Protein AF-A0A6C0ADD9-F1 (afdb_monomer)

Structure (mmCIF, N/CA/C/O backbone):
data_AF-A0A6C0ADD9-F1
#
_entry.id   AF-A0A6C0ADD9-F1
#
loop_
_atom_site.group_PDB
_atom_site.id
_atom_site.type_symbol
_atom_site.label_atom_id
_atom_site.label_alt_id
_atom_site.label_comp_id
_atom_site.label_asym_id
_atom_site.label_entity_id
_atom_site.label_seq_id
_atom_site.pdbx_PDB_ins_code
_atom_site.Cartn_x
_atom_site.Cartn_y
_atom_site.Cartn_z
_atom_site.occupancy
_atom_site.B_iso_or_equiv
_atom_site.auth_seq_id
_atom_site.auth_comp_id
_atom_site.auth_asym_id
_atom_site.auth_atom_id
_atom_site.pdbx_PDB_model_num
ATOM 1 N N . MET A 1 1 ? -31.785 4.288 29.335 1.00 87.38 1 MET A N 1
ATOM 2 C CA . MET A 1 1 ? -31.465 5.520 30.082 1.00 87.38 1 MET A CA 1
ATOM 3 C C . MET A 1 1 ? -32.083 6.703 29.351 1.00 87.38 1 MET A C 1
ATOM 5 O O . MET A 1 1 ? -32.106 6.675 28.127 1.00 87.38 1 MET A O 1
ATOM 9 N N . GLN A 1 2 ? -32.603 7.697 30.073 1.00 86.12 2 GLN A N 1
ATOM 10 C CA . GLN A 1 2 ? -33.059 8.959 29.478 1.00 86.12 2 GLN A CA 1
ATOM 11 C C . GLN A 1 2 ? -31.946 10.003 29.573 1.00 86.12 2 GLN A C 1
ATOM 13 O O . GLN A 1 2 ? -31.339 10.146 30.633 1.00 86.12 2 GLN A O 1
ATOM 18 N N . VAL A 1 3 ? -31.678 10.709 28.479 1.00 84.12 3 VAL A N 1
ATOM 19 C CA . VAL A 1 3 ? -30.662 11.768 28.396 1.00 84.12 3 VAL A CA 1
ATOM 20 C C . VAL A 1 3 ? -31.177 12.905 27.527 1.00 84.12 3 VAL A C 1
ATOM 22 O O . VAL A 1 3 ? -31.904 12.675 26.564 1.00 84.12 3 VAL A O 1
ATOM 25 N N . GLN A 1 4 ? -30.802 14.134 27.875 1.00 84.38 4 GLN A N 1
ATOM 26 C CA . GLN A 1 4 ? -31.046 15.292 27.015 1.00 84.38 4 GLN A CA 1
ATOM 27 C C . GLN A 1 4 ? -30.029 15.291 25.873 1.00 84.38 4 GLN A C 1
ATOM 29 O O . GLN A 1 4 ? -28.846 15.012 26.099 1.00 84.38 4 GLN A O 1
ATOM 34 N N . ILE A 1 5 ? -30.476 15.620 24.661 1.00 83.12 5 ILE A N 1
ATOM 35 C CA . ILE A 1 5 ? -29.631 15.632 23.457 1.00 83.12 5 ILE A CA 1
ATOM 36 C C . ILE A 1 5 ? -28.425 16.571 23.629 1.00 83.12 5 ILE A C 1
ATOM 38 O O . ILE A 1 5 ? -27.309 16.234 23.218 1.00 83.12 5 ILE A O 1
ATOM 42 N N . ASN A 1 6 ? -28.622 17.724 24.274 1.00 84.75 6 ASN A N 1
ATOM 43 C CA . ASN A 1 6 ? -27.571 18.706 24.551 1.00 84.75 6 ASN A CA 1
ATOM 44 C C . ASN A 1 6 ? -26.445 18.185 25.479 1.00 84.75 6 ASN A C 1
ATOM 46 O O . ASN A 1 6 ? -25.301 18.625 25.333 1.00 84.75 6 ASN A O 1
ATOM 50 N N . ASN A 1 7 ? -26.740 17.218 26.356 1.00 85.94 7 ASN A N 1
ATOM 51 C CA . ASN A 1 7 ? -25.813 16.657 27.348 1.00 85.94 7 ASN A CA 1
ATOM 52 C C . ASN A 1 7 ? -24.932 15.535 26.794 1.00 85.94 7 ASN A C 1
ATOM 54 O O . ASN A 1 7 ? -23.966 15.122 27.438 1.00 85.94 7 ASN A O 1
ATOM 58 N N . LEU A 1 8 ? -25.250 15.020 25.611 1.00 86.88 8 LEU A N 1
ATOM 59 C CA . LEU A 1 8 ? -24.433 14.007 24.967 1.00 86.88 8 LEU A CA 1
ATOM 60 C C . LEU A 1 8 ? -23.094 14.603 24.477 1.00 86.88 8 LEU A C 1
ATOM 62 O O . LEU A 1 8 ? -23.045 15.723 23.946 1.00 86.88 8 LEU A O 1
ATOM 66 N N . PRO A 1 9 ? -21.981 13.865 24.640 1.00 87.62 9 PRO A N 1
ATOM 67 C CA . PRO A 1 9 ? -20.657 14.384 24.340 1.00 87.62 9 PRO A CA 1
ATOM 68 C C . PRO A 1 9 ? -20.451 14.729 22.866 1.00 87.62 9 PRO A C 1
ATOM 70 O O . PRO A 1 9 ? -20.971 14.098 21.947 1.00 87.62 9 PRO A O 1
ATOM 73 N N . LYS A 1 10 ? -19.605 15.739 22.636 1.00 86.88 10 LYS A N 1
ATOM 74 C CA . LYS A 1 10 ? -19.391 16.349 21.313 1.00 86.88 10 LYS A CA 1
ATOM 75 C C . LYS A 1 10 ? -18.946 15.364 20.231 1.00 86.88 10 LYS A C 1
ATOM 77 O O . LYS A 1 10 ? -19.241 15.601 19.066 1.00 86.88 10 LYS A O 1
ATOM 82 N N . PHE A 1 11 ? -18.227 14.295 20.580 1.00 87.31 11 PHE A N 1
ATOM 83 C CA . PHE A 1 11 ? -17.762 13.330 19.581 1.00 87.31 11 PHE A CA 1
ATOM 84 C C . PHE A 1 11 ? -18.920 12.529 18.965 1.00 87.31 11 PHE A C 1
ATOM 86 O O . PHE A 1 11 ? -18.848 12.211 17.781 1.00 87.31 11 PHE A O 1
ATOM 93 N N . LEU A 1 12 ? -20.006 12.302 19.717 1.00 89.06 12 LEU A N 1
ATOM 94 C CA . LEU A 1 12 ? -21.214 11.629 19.230 1.00 89.06 12 LEU A CA 1
ATOM 95 C C . LEU A 1 12 ? -22.047 12.515 18.304 1.00 89.06 12 LEU A C 1
ATOM 97 O O . LEU A 1 12 ? -22.796 11.993 17.488 1.00 89.06 12 LEU A O 1
ATOM 101 N N . LYS A 1 13 ? -21.891 13.845 18.371 1.00 85.44 13 LYS A N 1
ATOM 102 C CA . LYS A 1 13 ? -22.638 14.787 17.518 1.00 85.44 13 LYS A CA 1
ATOM 103 C C . LYS A 1 13 ? -22.301 14.663 16.026 1.00 85.44 13 LYS A C 1
ATOM 105 O O . LYS A 1 13 ? -23.062 15.132 15.194 1.00 85.44 13 LYS A O 1
ATOM 110 N N . ASN A 1 14 ? -21.178 14.028 15.683 1.00 79.81 14 ASN A N 1
ATOM 111 C CA . ASN A 1 14 ? -20.792 13.729 14.300 1.00 79.81 14 ASN A CA 1
ATOM 112 C C . ASN A 1 14 ? -21.202 12.298 13.919 1.00 79.81 14 ASN A C 1
ATOM 114 O O . ASN A 1 14 ? -20.344 11.467 13.594 1.00 79.81 14 ASN A O 1
ATOM 118 N N . SER A 1 15 ? -22.491 11.995 14.020 1.00 87.50 15 SER A N 1
ATOM 119 C CA . SER A 1 15 ? -23.018 10.653 13.794 1.00 87.50 15 SER A CA 1
ATOM 120 C C . SER A 1 15 ? -24.361 10.690 13.082 1.00 87.50 15 SER A C 1
ATOM 122 O O . SER A 1 15 ? -25.080 11.692 13.148 1.00 87.50 15 SER A O 1
ATOM 124 N N . LYS A 1 16 ? -24.708 9.590 12.412 1.00 87.19 16 LYS A N 1
ATOM 125 C CA . LYS A 1 16 ? -25.966 9.487 11.668 1.00 87.19 16 LYS A CA 1
ATOM 126 C C . LYS A 1 16 ? -27.182 9.626 12.576 1.00 87.19 16 LYS A C 1
ATOM 128 O O . LYS A 1 16 ? -28.215 10.133 12.147 1.00 87.19 16 LYS A O 1
ATOM 133 N N . PHE A 1 17 ? -27.060 9.214 13.838 1.00 86.81 17 PHE A N 1
ATOM 134 C CA . PHE A 1 17 ? -28.096 9.433 14.841 1.00 86.81 17 PHE A CA 1
ATOM 135 C C . PHE A 1 17 ? -28.498 10.912 14.918 1.00 86.81 17 PHE A C 1
ATOM 137 O O . PHE A 1 17 ? -29.681 11.229 14.858 1.00 86.81 17 PHE A O 1
ATOM 144 N N . TYR A 1 18 ? -27.518 11.818 14.971 1.00 82.81 18 TYR A N 1
ATOM 145 C CA . TYR A 1 18 ? -27.779 13.254 15.069 1.00 82.81 18 TYR A CA 1
ATOM 146 C C . TYR A 1 18 ? -28.306 13.877 13.783 1.00 82.81 18 TYR A C 1
ATOM 148 O O . TYR A 1 18 ? -29.120 14.791 13.852 1.00 82.81 18 TYR A O 1
ATOM 156 N N . GLU A 1 19 ? -27.877 13.384 12.622 1.00 83.19 19 GLU A N 1
ATOM 157 C CA . GLU A 1 19 ? -28.372 13.863 11.324 1.00 83.19 19 GLU A CA 1
ATOM 158 C C . GLU A 1 19 ? -29.878 13.629 11.145 1.00 83.19 19 GLU A C 1
ATOM 160 O O . GLU A 1 19 ? -30.519 14.342 10.379 1.00 83.19 19 GLU A O 1
ATOM 165 N N . ASN A 1 20 ? -30.440 12.649 11.859 1.00 80.50 20 ASN A N 1
ATOM 166 C CA . ASN A 1 20 ? -31.851 12.277 11.780 1.00 80.50 20 ASN A CA 1
ATOM 167 C C . ASN A 1 20 ? -32.694 12.782 12.967 1.00 80.50 20 ASN A C 1
ATOM 169 O O . ASN A 1 20 ? -33.870 12.428 13.057 1.00 80.50 20 ASN A O 1
ATOM 173 N N . LEU A 1 21 ? -32.125 13.576 13.882 1.00 79.75 21 LEU A N 1
ATOM 174 C CA . LEU A 1 21 ? -32.893 14.198 14.964 1.00 79.75 21 LEU A CA 1
ATOM 175 C C . LEU A 1 21 ? -33.640 15.428 14.433 1.00 79.75 21 LEU A C 1
ATOM 177 O O . LEU A 1 21 ? -33.017 16.410 14.031 1.00 79.75 21 LEU A O 1
ATOM 181 N N . ASP A 1 22 ? -34.973 15.381 14.472 1.00 66.00 22 ASP A N 1
ATOM 182 C CA . ASP A 1 22 ? -35.828 16.547 14.230 1.00 66.00 22 ASP A CA 1
ATOM 183 C C . ASP A 1 22 ? -35.659 17.507 15.422 1.00 66.00 22 ASP A C 1
ATOM 185 O O . ASP A 1 22 ? -35.770 17.121 16.586 1.00 66.00 22 ASP A O 1
ATOM 189 N N . THR A 1 23 ? -35.212 18.728 15.156 1.00 64.12 23 THR A N 1
ATOM 190 C CA . THR A 1 23 ? -34.390 19.505 16.090 1.00 64.12 23 THR A CA 1
ATOM 191 C C . THR A 1 23 ? -35.159 20.120 17.259 1.00 64.12 23 THR A C 1
ATOM 193 O O . THR A 1 23 ? -35.740 21.200 17.155 1.00 64.12 23 THR A O 1
ATOM 196 N N . ASN A 1 24 ? -35.024 19.509 18.438 1.00 70.62 24 ASN A N 1
ATOM 197 C CA . ASN A 1 24 ? -35.135 20.211 19.713 1.00 70.62 24 ASN A CA 1
ATOM 198 C C . ASN A 1 24 ? -34.040 19.714 20.672 1.00 70.62 24 ASN A C 1
ATOM 200 O O . ASN A 1 24 ? -34.142 18.633 21.242 1.00 70.62 24 ASN A O 1
ATOM 204 N N . GLU A 1 25 ? -32.949 20.475 20.832 1.00 69.88 25 GLU A N 1
ATOM 205 C CA . GLU A 1 25 ? -31.768 20.037 21.608 1.00 69.88 25 GLU A CA 1
ATOM 206 C C . GLU A 1 25 ? -32.062 19.781 23.101 1.00 69.88 25 GLU A C 1
ATOM 208 O O . GLU A 1 25 ? -31.288 19.097 23.781 1.00 69.88 25 GLU A O 1
ATOM 213 N N . ASP A 1 26 ? -33.187 20.301 23.595 1.00 76.44 26 ASP A N 1
ATOM 214 C CA . ASP A 1 26 ? -33.675 20.119 24.963 1.00 76.44 26 ASP A CA 1
ATOM 215 C C . ASP A 1 26 ? -34.575 18.879 25.130 1.00 76.44 26 ASP A C 1
ATOM 217 O O . ASP A 1 26 ? -35.019 18.575 26.242 1.00 76.44 26 ASP A O 1
ATOM 221 N N . GLU A 1 27 ? -34.848 18.138 24.050 1.00 80.88 27 GLU A N 1
ATOM 222 C CA . GLU A 1 27 ? -35.658 16.926 24.100 1.00 80.88 27 GLU A CA 1
ATOM 223 C C . GLU A 1 27 ? -34.942 15.790 24.848 1.00 80.88 27 GLU A C 1
ATOM 225 O O . GLU A 1 27 ? -33.732 15.561 24.725 1.00 80.88 27 GLU A O 1
ATOM 230 N N . LEU A 1 28 ? -35.724 15.067 25.653 1.00 85.06 28 LEU A N 1
ATOM 231 C CA . LEU A 1 28 ? -35.290 13.859 26.341 1.00 85.06 28 LEU A CA 1
ATOM 232 C C . LEU A 1 28 ? -35.472 12.656 25.422 1.00 85.06 28 LEU A C 1
ATOM 234 O O . LEU A 1 28 ? -36.594 12.264 25.108 1.00 85.06 28 LEU A O 1
ATOM 238 N N . ILE A 1 29 ? -34.363 12.010 25.082 1.00 84.50 29 ILE A N 1
ATOM 239 C CA . ILE A 1 29 ? -34.358 10.772 24.307 1.00 84.50 29 ILE A CA 1
ATOM 240 C C . ILE A 1 29 ? -34.062 9.575 25.205 1.00 84.50 29 ILE A C 1
ATOM 242 O O . ILE A 1 29 ? -33.406 9.686 26.245 1.00 84.50 29 ILE A O 1
ATOM 246 N N . THR A 1 30 ? -34.534 8.401 24.789 1.00 86.56 30 THR A N 1
ATOM 247 C CA . THR A 1 30 ? -34.207 7.134 25.450 1.00 86.56 30 THR A CA 1
ATOM 248 C C . THR A 1 30 ? -33.162 6.390 24.630 1.00 86.56 30 THR A C 1
ATOM 250 O O . THR A 1 30 ? -33.413 6.045 23.481 1.00 86.56 30 THR A O 1
ATOM 253 N N . ILE A 1 31 ? -32.012 6.105 25.240 1.00 86.00 31 ILE A N 1
ATOM 254 C CA . ILE A 1 31 ? -30.945 5.278 24.658 1.00 86.00 31 ILE A CA 1
ATOM 255 C C . ILE A 1 31 ? -30.690 4.038 25.531 1.00 86.00 31 ILE A C 1
ATOM 257 O O . ILE A 1 31 ? -31.061 4.038 26.716 1.00 86.00 31 ILE A O 1
ATOM 261 N N . PRO A 1 32 ? -30.064 2.969 25.005 1.00 87.50 32 PRO A N 1
ATOM 262 C CA . PRO A 1 32 ? -29.595 1.853 25.823 1.00 87.50 32 PRO A CA 1
ATOM 263 C C . PRO A 1 32 ? -28.613 2.324 26.908 1.00 87.50 32 PRO A C 1
ATOM 265 O O . PRO A 1 32 ? -28.142 3.462 26.898 1.00 87.50 32 PRO A O 1
ATOM 268 N N . ASN A 1 33 ? -28.324 1.471 27.890 1.00 89.44 33 ASN A N 1
ATOM 269 C CA . ASN A 1 33 ? -27.352 1.808 28.929 1.00 89.44 33 ASN A CA 1
ATOM 270 C C . ASN A 1 33 ? -25.922 1.718 28.367 1.00 89.44 33 ASN A C 1
ATOM 272 O O . ASN A 1 33 ? -25.267 0.692 28.513 1.00 89.44 33 ASN A O 1
ATOM 276 N N . LEU A 1 34 ? -25.494 2.776 27.677 1.00 89.94 34 LEU A N 1
ATOM 277 C CA . LEU A 1 34 ? -24.228 2.867 26.949 1.00 89.94 34 LEU A CA 1
ATOM 278 C C . LEU A 1 34 ? -23.205 3.716 27.708 1.00 89.94 34 LEU A C 1
ATOM 280 O O . LEU A 1 34 ? -23.566 4.644 28.438 1.00 89.94 34 LEU A O 1
ATOM 284 N N . LYS A 1 35 ? -21.915 3.446 27.481 1.00 88.88 35 LYS A N 1
ATOM 285 C CA . LYS A 1 35 ? -20.826 4.305 27.959 1.00 88.88 35 LYS A CA 1
ATOM 286 C C . LYS A 1 35 ? -20.779 5.571 27.104 1.00 88.88 35 LYS A C 1
ATOM 288 O O . LYS A 1 35 ? -20.392 5.512 25.941 1.00 88.88 35 LYS A O 1
ATOM 293 N N . ILE A 1 36 ? -21.199 6.701 27.665 1.00 87.31 36 ILE A N 1
ATOM 294 C CA . ILE A 1 36 ? -21.288 7.965 26.919 1.00 87.31 36 ILE A CA 1
ATOM 295 C C . ILE A 1 36 ? -19.959 8.723 26.868 1.00 87.31 36 ILE A C 1
ATOM 297 O O . ILE A 1 36 ? -19.699 9.398 25.879 1.00 87.31 36 ILE A O 1
ATOM 301 N N . ASP A 1 37 ? -19.115 8.622 27.895 1.00 90.00 37 ASP A N 1
ATOM 302 C CA . ASP A 1 37 ? -17.801 9.266 27.904 1.00 90.00 37 ASP A CA 1
ATOM 303 C C . ASP A 1 37 ? -16.796 8.522 27.007 1.00 90.00 37 ASP A C 1
ATOM 305 O O . ASP A 1 37 ? -16.947 7.330 26.731 1.00 90.00 37 ASP A O 1
ATOM 309 N N . ASP A 1 38 ? -15.757 9.224 26.553 1.00 92.12 38 ASP A N 1
ATOM 310 C CA . ASP A 1 38 ? -14.706 8.649 25.716 1.00 92.12 38 ASP A CA 1
ATOM 311 C C . ASP A 1 38 ? -13.454 8.233 26.504 1.00 92.12 38 ASP A C 1
ATOM 313 O O . ASP A 1 38 ? -12.426 7.951 25.889 1.00 92.12 38 ASP A O 1
ATOM 317 N N . GLU A 1 39 ? -13.486 8.160 27.837 1.00 94.31 39 GLU A N 1
ATOM 318 C CA . GLU A 1 39 ? -12.329 7.716 28.617 1.00 94.31 39 GLU A CA 1
ATOM 319 C C . GLU A 1 39 ? -12.121 6.206 28.476 1.00 94.31 39 GLU A C 1
ATOM 321 O O . GLU A 1 39 ? -13.051 5.412 28.611 1.00 94.31 39 GLU A O 1
ATOM 326 N N . ILE A 1 40 ? -10.877 5.792 28.222 1.00 96.06 40 ILE A N 1
ATOM 327 C CA . ILE A 1 40 ? -10.512 4.380 28.068 1.00 96.06 40 ILE A CA 1
ATOM 328 C C . ILE A 1 40 ? -9.323 4.084 28.972 1.00 96.06 40 ILE A C 1
ATOM 330 O O . ILE A 1 40 ? -8.183 4.415 28.635 1.00 96.06 40 ILE A O 1
ATOM 334 N N . ASN A 1 41 ? -9.593 3.458 30.115 1.00 93.94 41 ASN A N 1
ATOM 335 C CA . ASN A 1 41 ? -8.573 3.067 31.086 1.00 93.94 41 ASN A CA 1
ATOM 336 C C . ASN A 1 41 ? -8.193 1.588 30.949 1.00 93.94 41 ASN A C 1
ATOM 338 O O . ASN A 1 41 ? -7.103 1.185 31.351 1.00 93.94 41 ASN A O 1
ATOM 342 N N . ASN A 1 42 ? -9.086 0.774 30.388 1.00 94.12 42 ASN A N 1
ATOM 343 C CA . ASN A 1 42 ? -8.905 -0.661 30.200 1.00 94.12 42 ASN A CA 1
ATOM 344 C C . ASN A 1 42 ? -9.702 -1.169 28.982 1.00 94.12 42 ASN A C 1
ATOM 346 O O . ASN A 1 42 ? -10.420 -0.420 28.318 1.00 94.12 42 ASN A O 1
ATOM 350 N N . PHE A 1 43 ? -9.594 -2.465 28.704 1.00 94.81 43 PHE A N 1
ATOM 351 C CA . PHE A 1 43 ? -10.260 -3.092 27.566 1.00 94.81 43 PHE A CA 1
ATOM 352 C C . PHE A 1 43 ? -11.793 -3.131 27.666 1.00 94.81 43 PHE A C 1
ATOM 354 O O . PHE A 1 43 ? -12.480 -3.097 26.648 1.00 94.81 43 PHE A O 1
ATOM 361 N N . ILE A 1 44 ? -12.352 -3.180 28.877 1.00 95.12 44 ILE A N 1
ATOM 362 C CA . ILE A 1 44 ? -13.808 -3.159 29.083 1.00 95.12 44 ILE A CA 1
ATOM 363 C C . ILE A 1 44 ? -14.360 -1.791 28.675 1.00 95.12 44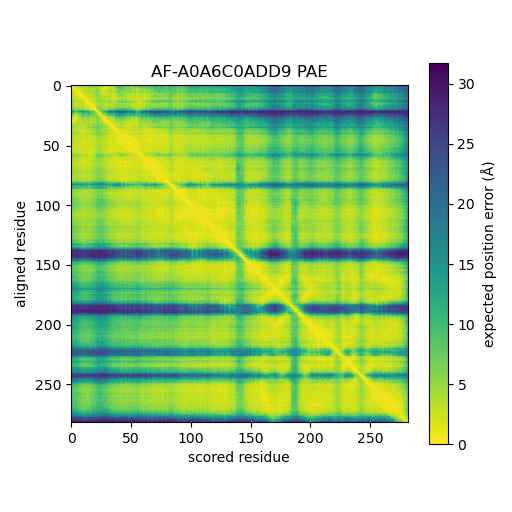 ILE A C 1
ATOM 365 O O . ILE A 1 44 ? -15.354 -1.729 27.955 1.00 95.12 44 ILE A O 1
ATOM 369 N N . ASP A 1 45 ? -13.673 -0.706 29.043 1.00 95.75 45 ASP A N 1
ATOM 370 C CA . ASP A 1 45 ? -14.031 0.644 28.595 1.00 95.75 45 ASP A CA 1
ATOM 371 C C . ASP A 1 45 ? -14.022 0.741 27.065 1.00 95.75 45 ASP A C 1
ATOM 373 O O . ASP A 1 45 ? -14.933 1.324 26.478 1.00 95.75 45 ASP A O 1
ATOM 377 N N . PHE A 1 46 ? -13.022 0.129 26.418 1.00 95.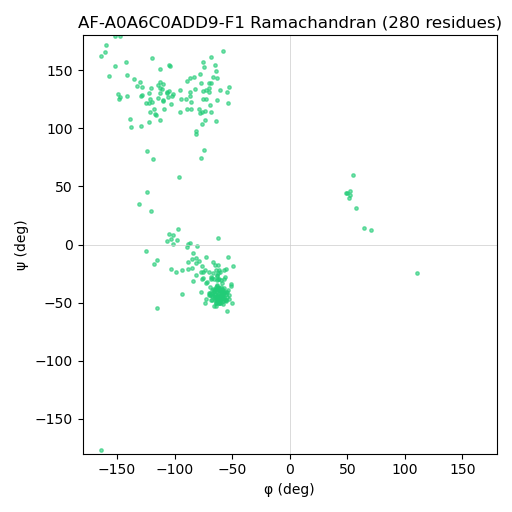06 46 PHE A N 1
ATOM 378 C CA . PHE A 1 46 ? -12.929 0.082 24.961 1.00 95.06 46 PHE A CA 1
ATOM 379 C C . PHE A 1 46 ? -14.131 -0.642 24.340 1.00 95.06 46 PHE A C 1
ATOM 381 O O . PHE A 1 46 ? -14.764 -0.089 23.444 1.00 95.06 46 PHE A O 1
ATOM 388 N N . LYS A 1 47 ? -14.480 -1.840 24.830 1.00 93.31 47 LYS A N 1
ATOM 389 C CA . LYS A 1 47 ? -15.639 -2.608 24.338 1.00 93.31 47 LYS A CA 1
ATOM 390 C C . LYS A 1 47 ? -16.938 -1.826 24.475 1.00 93.31 47 LYS A C 1
ATOM 392 O O . LYS A 1 47 ? -17.675 -1.693 23.503 1.00 93.31 47 LYS A O 1
ATOM 397 N N . ASN A 1 48 ? -17.168 -1.251 25.651 1.00 94.19 48 ASN A N 1
ATOM 398 C CA . ASN A 1 48 ? -18.362 -0.454 25.908 1.00 94.19 48 ASN A CA 1
ATOM 399 C C . ASN A 1 48 ? -18.426 0.767 24.977 1.00 94.19 48 ASN A C 1
ATOM 401 O O . ASN A 1 48 ? -19.498 1.131 24.506 1.00 94.19 48 ASN A O 1
ATOM 405 N N . LEU A 1 49 ? -17.281 1.390 24.673 1.00 94.38 49 LEU A N 1
ATOM 406 C CA . LEU A 1 49 ? -17.231 2.514 23.742 1.00 94.38 49 LEU A CA 1
ATOM 407 C C . LEU A 1 49 ? -17.452 2.088 22.280 1.00 94.38 49 LEU A C 1
ATOM 409 O O . LEU A 1 49 ? -18.043 2.859 21.528 1.00 94.38 49 LEU A O 1
ATOM 413 N N . VAL A 1 50 ? -17.033 0.882 21.869 1.00 92.06 50 VAL A N 1
ATOM 414 C CA . VAL A 1 50 ? -17.382 0.319 20.547 1.00 92.06 50 VAL A CA 1
ATOM 415 C C . VAL A 1 50 ? -18.897 0.209 20.403 1.00 92.06 50 VAL A C 1
ATOM 417 O O . VAL A 1 50 ? -19.435 0.658 19.396 1.00 92.06 50 VAL A O 1
ATOM 420 N N . GLU A 1 51 ? -19.588 -0.322 21.414 1.00 90.56 51 GLU A N 1
ATOM 421 C CA . GLU A 1 51 ? -21.054 -0.434 21.407 1.00 90.56 51 GLU A CA 1
ATOM 422 C C . GLU A 1 51 ? -21.732 0.935 21.287 1.00 90.56 51 GLU A C 1
ATOM 424 O O . GLU A 1 51 ? -22.690 1.090 20.532 1.00 90.56 51 GLU A O 1
ATOM 429 N N . THR A 1 52 ? -21.205 1.952 21.976 1.00 92.00 52 THR A N 1
ATOM 430 C CA . THR A 1 52 ? -21.688 3.330 21.842 1.00 92.00 52 THR A CA 1
ATOM 431 C C . THR A 1 52 ? -21.462 3.875 20.431 1.00 92.00 52 THR A C 1
ATOM 433 O O . THR A 1 52 ? -22.383 4.410 19.822 1.00 92.00 52 THR A O 1
ATOM 436 N N . ILE A 1 53 ? -20.245 3.752 19.896 1.00 91.06 53 ILE A N 1
ATOM 437 C CA . ILE A 1 53 ? -19.882 4.251 18.559 1.00 91.06 53 ILE A CA 1
ATOM 438 C C . ILE A 1 53 ? -20.762 3.624 17.476 1.00 91.06 53 ILE A C 1
ATOM 440 O O . ILE A 1 53 ? -21.189 4.328 16.563 1.00 91.06 53 ILE A O 1
ATOM 444 N N . ASP A 1 54 ? -21.031 2.328 17.602 1.00 88.69 54 ASP A N 1
ATOM 445 C CA . ASP A 1 54 ? -21.899 1.573 16.708 1.00 88.69 54 ASP A CA 1
ATOM 446 C C . ASP A 1 54 ? -23.364 2.012 16.815 1.00 88.69 54 ASP A C 1
ATOM 448 O O . ASP A 1 54 ? -23.982 2.321 15.801 1.00 88.69 54 ASP A O 1
ATOM 452 N N . PHE A 1 55 ? -23.903 2.134 18.034 1.00 90.06 55 PHE A N 1
ATOM 453 C CA . PHE A 1 55 ? -25.290 2.563 18.241 1.00 90.06 55 PHE A CA 1
ATOM 454 C C . PHE A 1 55 ? -25.574 3.945 17.640 1.00 90.06 55 PHE A C 1
ATOM 456 O O . PHE A 1 55 ? -26.624 4.155 17.034 1.00 90.06 55 PHE A O 1
ATOM 463 N N . PHE A 1 56 ? -24.652 4.893 17.820 1.00 89.31 56 PHE A N 1
ATOM 464 C CA . PHE A 1 56 ? -24.810 6.243 17.282 1.00 89.31 56 PHE A CA 1
ATOM 465 C C . PHE A 1 56 ? -24.477 6.332 15.782 1.00 89.31 56 PHE A C 1
ATOM 467 O O . PHE A 1 56 ? -24.856 7.317 15.150 1.00 89.31 56 PHE A O 1
ATOM 474 N N . ASP A 1 57 ? -23.821 5.319 15.203 1.00 87.94 57 ASP A N 1
ATOM 475 C CA . ASP A 1 57 ? -23.280 5.321 13.836 1.00 87.94 57 ASP A CA 1
ATOM 476 C C . ASP A 1 57 ? -22.338 6.522 13.610 1.00 87.94 57 ASP A C 1
ATOM 478 O O . ASP A 1 57 ? -22.577 7.450 12.827 1.00 87.94 57 ASP A O 1
ATOM 482 N N . CYS A 1 58 ? -21.277 6.563 14.422 1.00 87.44 58 CYS A N 1
ATOM 483 C CA . CYS A 1 58 ? -20.305 7.653 14.433 1.00 87.44 58 CYS A CA 1
ATOM 484 C C . CYS A 1 58 ? -19.347 7.599 13.235 1.00 87.44 58 CYS A C 1
ATOM 486 O O . CYS A 1 58 ? -18.563 6.661 13.062 1.00 87.44 58 CYS A O 1
ATOM 488 N N . TYR A 1 59 ? -19.273 8.698 12.481 1.00 81.44 59 TYR A N 1
ATOM 489 C CA . TYR A 1 59 ? -18.344 8.808 11.353 1.00 81.44 59 TYR A CA 1
ATOM 490 C C . TYR A 1 59 ? -16.893 9.044 11.794 1.00 81.44 59 TYR A C 1
ATOM 492 O O . TYR A 1 59 ? -15.953 8.632 11.102 1.00 81.44 59 TYR A O 1
ATOM 500 N N . LYS A 1 60 ? -16.694 9.696 12.946 1.00 86.06 60 LYS A N 1
ATOM 501 C CA . LYS A 1 60 ? -15.380 10.062 13.494 1.00 86.06 60 LYS A CA 1
ATOM 502 C C . LYS A 1 60 ? -15.179 9.462 14.881 1.00 86.06 60 LYS A C 1
ATOM 504 O O . LYS A 1 60 ? -16.013 9.638 15.762 1.00 86.06 60 LYS A O 1
ATOM 509 N N . TYR A 1 61 ? -14.037 8.809 15.082 1.00 89.62 61 TYR A N 1
ATOM 510 C CA . TYR A 1 61 ? -13.700 8.187 16.361 1.00 89.62 61 TYR A CA 1
ATOM 511 C C . TYR A 1 61 ? -13.017 9.174 17.316 1.00 89.62 61 TYR A C 1
AT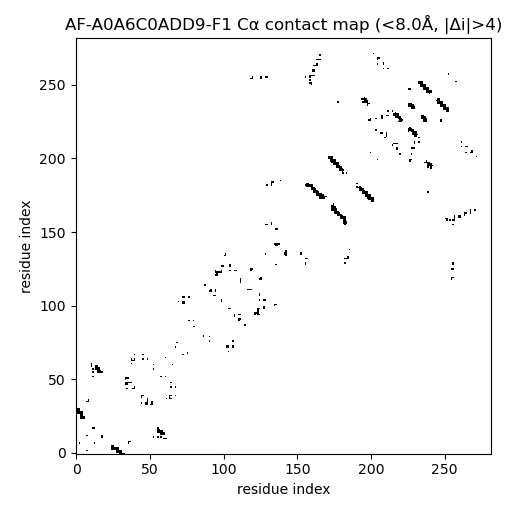OM 513 O O . TYR A 1 61 ? -12.213 10.002 16.868 1.00 89.62 61 TYR A O 1
ATOM 521 N N . PRO A 1 62 ? -13.291 9.088 18.631 1.00 91.62 62 PRO A N 1
ATOM 522 C CA . PRO A 1 62 ? -12.620 9.924 19.615 1.00 91.62 62 PRO A CA 1
ATOM 523 C C . PRO A 1 62 ? -11.121 9.600 19.688 1.00 91.62 62 PRO A C 1
ATOM 525 O O . PRO A 1 62 ? -10.661 8.499 19.368 1.00 91.62 62 PRO A O 1
ATOM 528 N N . LYS A 1 63 ? -10.319 10.584 20.112 1.00 92.44 63 LYS A N 1
ATOM 529 C CA . LYS A 1 63 ? -8.849 10.456 20.138 1.00 92.44 63 LYS A CA 1
ATOM 530 C C . LYS A 1 63 ? -8.381 9.350 21.083 1.00 92.44 63 LYS A C 1
ATOM 532 O O . LYS A 1 63 ? -7.388 8.688 20.787 1.00 92.44 63 LYS A O 1
ATOM 537 N N . SER A 1 64 ? -9.076 9.161 22.200 1.00 93.81 64 SER A N 1
ATOM 538 C CA . SER A 1 64 ? -8.836 8.089 23.170 1.00 93.81 64 SER A CA 1
ATOM 539 C C . SER A 1 64 ? -8.980 6.705 22.539 1.00 93.81 64 SER A C 1
ATOM 541 O O . SER A 1 64 ? -8.095 5.873 22.712 1.00 93.81 64 SER A O 1
ATOM 543 N N . PHE A 1 65 ? -10.019 6.493 21.728 1.00 93.88 65 PHE A N 1
ATOM 544 C CA . PHE A 1 65 ? -10.269 5.251 20.996 1.00 93.88 65 PHE A CA 1
ATOM 545 C C . PHE A 1 65 ? -9.142 4.923 20.022 1.00 93.88 65 PHE A C 1
ATOM 547 O O . PHE A 1 65 ? -8.549 3.846 20.079 1.00 93.88 65 PHE A O 1
ATOM 554 N N . VAL A 1 66 ? -8.763 5.898 19.189 1.00 92.62 66 VAL A N 1
ATOM 555 C CA . VAL A 1 66 ? -7.635 5.744 18.257 1.00 92.62 66 VAL A CA 1
ATOM 556 C C . VAL A 1 66 ? -6.325 5.497 19.013 1.00 92.62 66 VAL A C 1
ATOM 558 O O . VAL A 1 66 ? -5.501 4.690 18.584 1.00 92.62 66 VAL A O 1
ATOM 561 N N . LYS A 1 67 ? -6.112 6.176 20.146 1.00 94.62 67 LYS A N 1
ATOM 562 C CA . LYS A 1 67 ? -4.929 5.987 20.995 1.00 94.62 67 LYS A CA 1
ATOM 563 C C . LYS A 1 67 ? -4.892 4.586 21.608 1.00 94.62 67 LYS A C 1
ATOM 565 O O . LYS A 1 67 ? -3.826 3.975 21.605 1.00 94.62 67 LYS A O 1
ATOM 570 N N . TYR A 1 68 ? -6.022 4.077 22.096 1.00 95.44 68 TYR A N 1
ATOM 571 C CA . TYR A 1 68 ? -6.109 2.730 22.653 1.00 95.44 68 TYR A CA 1
ATOM 572 C C . TYR A 1 68 ? -5.798 1.679 21.589 1.00 95.44 68 TYR A C 1
ATOM 574 O O . TYR A 1 68 ? -4.932 0.841 21.822 1.00 95.44 68 TYR A O 1
ATOM 582 N N . TYR A 1 69 ? -6.404 1.779 20.397 1.00 94.19 69 TYR A N 1
ATOM 583 C CA . TYR A 1 69 ? -6.078 0.892 19.276 1.00 94.19 69 TYR A CA 1
ATOM 584 C C . TYR A 1 69 ? -4.582 0.913 18.950 1.00 94.19 69 TYR A C 1
ATOM 586 O O . TYR A 1 69 ? -3.956 -0.137 18.863 1.00 94.19 69 TYR A O 1
ATOM 594 N N . LYS A 1 70 ? -3.966 2.097 18.842 1.00 90.94 70 LYS A N 1
ATOM 595 C CA . LYS A 1 70 ? -2.522 2.191 18.574 1.00 90.94 70 LYS A CA 1
ATOM 596 C C . LYS A 1 70 ? -1.694 1.455 19.633 1.00 90.94 70 LYS A C 1
ATOM 598 O O . LYS A 1 70 ? -0.702 0.819 19.299 1.00 90.94 70 LYS A O 1
ATOM 603 N N . ASN A 1 71 ? -2.089 1.492 20.897 1.00 92.62 71 ASN A N 1
ATOM 604 C CA . ASN A 1 71 ? -1.329 0.818 21.948 1.00 92.62 71 ASN A CA 1
ATOM 605 C C . ASN A 1 71 ? -1.629 -0.689 22.045 1.00 92.62 71 ASN A C 1
ATOM 607 O O . ASN A 1 71 ? -0.756 -1.440 22.465 1.00 92.62 71 ASN A O 1
ATOM 611 N N . ASN A 1 72 ? -2.819 -1.128 21.623 1.00 94.75 72 ASN A N 1
ATOM 612 C CA . ASN A 1 72 ? -3.343 -2.482 21.845 1.00 94.75 72 ASN A CA 1
ATOM 613 C C . ASN A 1 72 ? -3.893 -3.125 20.555 1.00 94.75 72 ASN A C 1
ATOM 615 O O . ASN A 1 72 ? -4.889 -3.842 20.590 1.00 94.75 72 ASN A O 1
ATOM 619 N N . SER A 1 73 ? -3.272 -2.840 19.403 1.00 93.62 73 SER A N 1
ATOM 620 C CA . SER A 1 73 ? -3.818 -3.178 18.072 1.00 93.62 73 SER A CA 1
ATOM 621 C C . SER A 1 73 ? -4.203 -4.649 17.894 1.00 93.62 73 SER A C 1
ATOM 623 O O . SER A 1 73 ? -5.258 -4.922 17.329 1.00 93.62 73 SER A O 1
ATOM 625 N N . GLU A 1 74 ? -3.405 -5.576 18.432 1.00 92.88 74 GLU A N 1
ATOM 626 C CA . GLU A 1 74 ? -3.680 -7.016 18.369 1.00 92.88 74 GLU A CA 1
ATOM 627 C C . GLU A 1 74 ? -4.942 -7.388 19.162 1.00 92.88 74 GLU A C 1
ATOM 629 O O . GLU A 1 74 ? -5.868 -7.967 18.606 1.00 92.88 74 GLU A O 1
ATOM 634 N N . GLU A 1 75 ? -5.030 -6.986 20.438 1.00 94.56 75 GLU A N 1
ATOM 635 C CA . GLU A 1 75 ? -6.196 -7.257 21.297 1.00 94.56 75 GLU A CA 1
ATOM 636 C C . GLU A 1 75 ? -7.488 -6.697 20.679 1.00 94.56 75 GLU A C 1
ATOM 638 O O . GLU A 1 75 ? -8.536 -7.346 20.684 1.00 94.56 75 GLU A O 1
ATOM 643 N N . VAL A 1 76 ? -7.404 -5.493 20.108 1.00 93.62 76 VAL A N 1
ATOM 644 C CA . VAL A 1 76 ? -8.537 -4.849 19.441 1.00 93.62 76 VAL A CA 1
ATOM 645 C C . VAL A 1 76 ? -8.938 -5.596 18.169 1.00 93.62 76 VAL A C 1
ATOM 647 O O . VAL A 1 76 ? -10.131 -5.812 17.952 1.00 93.62 76 VAL A O 1
ATOM 650 N N . PHE A 1 77 ? -7.979 -6.007 17.339 1.00 94.56 77 PHE A N 1
ATOM 651 C CA . PHE A 1 77 ? -8.261 -6.791 16.138 1.00 94.56 77 PHE A CA 1
ATOM 652 C C . PHE A 1 77 ? -8.929 -8.125 16.485 1.00 94.56 77 PHE A C 1
ATOM 654 O O . PHE A 1 77 ? -9.979 -8.441 15.928 1.00 94.56 77 PHE A O 1
ATOM 661 N N . GLU A 1 78 ? -8.381 -8.860 17.452 1.00 93.25 78 GLU A N 1
ATOM 662 C CA . GLU A 1 78 ? -8.915 -10.148 17.906 1.00 93.25 78 GLU A CA 1
ATOM 663 C C . GLU A 1 78 ? -10.354 -10.045 18.424 1.00 93.25 78 GLU A C 1
ATOM 665 O O . GLU A 1 78 ? -11.158 -10.959 18.236 1.00 93.25 78 GLU A O 1
ATOM 670 N N . PHE A 1 79 ? -10.710 -8.916 19.038 1.00 92.75 79 PHE A N 1
ATOM 671 C CA . PHE A 1 79 ? -12.081 -8.641 19.453 1.00 92.75 79 PHE A CA 1
ATOM 672 C C . PHE A 1 79 ? -13.005 -8.317 18.280 1.00 92.75 79 PHE A C 1
ATOM 674 O O . PHE A 1 79 ? -14.078 -8.911 18.165 1.00 92.75 79 PHE A O 1
ATOM 681 N N . LEU A 1 80 ? -12.596 -7.395 17.409 1.00 92.06 80 LEU A N 1
ATOM 682 C CA . LEU A 1 80 ? -13.454 -6.878 16.343 1.00 92.06 80 LEU A CA 1
ATOM 683 C C . LEU A 1 80 ? -13.632 -7.866 15.183 1.00 92.06 80 LEU A C 1
ATOM 685 O O . LEU A 1 80 ? -14.683 -7.855 14.544 1.00 92.06 80 LEU A O 1
ATOM 689 N N . LYS A 1 81 ? -12.646 -8.735 14.917 1.00 89.62 81 LYS A N 1
ATOM 690 C CA . LYS A 1 81 ? -12.661 -9.658 13.768 1.00 89.62 81 LYS A CA 1
ATOM 691 C C . LYS A 1 81 ? -13.791 -10.691 13.807 1.00 89.62 81 LYS A C 1
ATOM 693 O O . LYS A 1 81 ? -14.130 -11.243 12.768 1.00 89.62 81 LYS A O 1
ATOM 698 N N . ASN A 1 82 ? -14.352 -10.978 14.985 1.00 85.50 82 ASN A N 1
ATOM 699 C CA . ASN A 1 82 ? -15.363 -12.029 15.147 1.00 85.50 82 ASN A CA 1
ATOM 700 C C . ASN A 1 82 ? -16.743 -11.620 14.613 1.00 85.50 82 ASN A C 1
ATOM 702 O O . ASN A 1 82 ? -17.537 -12.487 14.262 1.00 85.50 82 ASN A O 1
ATOM 706 N N . ASP A 1 83 ? -17.017 -10.317 14.528 1.00 80.44 83 ASP A N 1
ATOM 707 C CA . ASP A 1 83 ? -18.245 -9.771 13.946 1.00 80.44 83 ASP A CA 1
ATOM 708 C C . ASP A 1 83 ? -17.876 -8.895 12.745 1.00 80.44 83 ASP A C 1
ATOM 710 O O . ASP A 1 83 ? -17.834 -7.662 12.810 1.00 80.44 83 ASP A O 1
ATOM 714 N N . THR A 1 84 ? -17.497 -9.577 11.661 1.00 66.62 84 THR A N 1
ATOM 715 C CA . THR A 1 84 ? -16.945 -8.967 10.445 1.00 66.62 84 THR A CA 1
ATOM 716 C C . THR A 1 84 ? -17.892 -7.939 9.848 1.00 66.62 84 THR A C 1
ATOM 718 O O . THR A 1 84 ? -17.461 -6.828 9.576 1.00 66.62 84 THR A O 1
ATOM 721 N N . PHE A 1 85 ? -19.182 -8.248 9.709 1.00 69.88 85 PHE A N 1
ATOM 722 C CA . PHE A 1 85 ? -20.147 -7.329 9.093 1.00 69.88 85 PHE A CA 1
ATOM 723 C C . PHE A 1 85 ? -20.325 -6.033 9.879 1.00 69.88 85 PHE A C 1
ATOM 725 O O . PHE A 1 85 ? -20.449 -4.961 9.290 1.00 69.88 85 PHE A O 1
ATOM 732 N N . LYS A 1 86 ? -20.326 -6.124 11.208 1.00 79.38 86 LYS A N 1
ATOM 733 C CA . LYS A 1 86 ? -20.537 -4.969 12.072 1.00 79.38 86 LYS A CA 1
ATOM 734 C C . LYS A 1 86 ? -19.293 -4.086 12.168 1.00 79.38 86 LYS A C 1
ATOM 736 O O . LYS A 1 86 ? -19.376 -2.862 12.115 1.00 79.38 86 LYS A O 1
ATOM 741 N N . ASN A 1 87 ? -18.121 -4.708 12.272 1.00 84.81 87 ASN A N 1
ATOM 742 C CA . ASN A 1 87 ? -16.878 -4.002 12.582 1.00 84.81 87 ASN A CA 1
ATOM 743 C C . ASN A 1 87 ? -15.984 -3.736 11.365 1.00 84.81 87 ASN A C 1
ATOM 745 O O . ASN A 1 87 ? -14.922 -3.127 11.515 1.00 84.81 87 ASN A O 1
ATOM 749 N N . GLU A 1 88 ? -16.398 -4.148 10.164 1.00 89.69 88 GLU A N 1
ATOM 750 C CA . GLU A 1 88 ? -15.657 -3.949 8.916 1.00 89.69 88 GLU A CA 1
ATOM 751 C C . GLU A 1 88 ? -15.224 -2.493 8.728 1.00 89.69 88 GLU A C 1
ATOM 753 O O . GLU A 1 88 ? -14.048 -2.220 8.499 1.00 89.69 88 GLU A O 1
ATOM 758 N N . ILE A 1 89 ? -16.148 -1.540 8.881 1.00 89.00 89 ILE A N 1
ATOM 759 C CA . ILE A 1 89 ? -15.867 -0.111 8.676 1.00 89.00 89 ILE A CA 1
ATOM 760 C C . ILE A 1 89 ? -14.809 0.393 9.667 1.00 89.00 89 ILE A C 1
ATOM 762 O O . ILE A 1 89 ? -13.929 1.179 9.303 1.00 89.00 89 ILE A O 1
ATOM 766 N N . ILE A 1 90 ? -14.876 -0.052 10.925 1.00 90.69 90 ILE A N 1
ATOM 767 C CA . ILE A 1 90 ? -13.905 0.308 11.965 1.00 90.69 90 ILE A CA 1
ATOM 768 C C . ILE A 1 90 ? -12.526 -0.235 11.596 1.00 90.69 90 ILE A C 1
ATOM 770 O O . ILE A 1 90 ? -11.559 0.528 11.564 1.00 90.69 90 ILE A O 1
ATOM 774 N N . LEU A 1 91 ? -12.449 -1.521 11.256 1.00 92.94 91 LEU A N 1
ATOM 775 C CA . LEU A 1 91 ? -11.198 -2.185 10.908 1.00 92.94 91 LEU A CA 1
ATOM 776 C C . LEU A 1 91 ? -10.574 -1.589 9.639 1.00 92.94 91 LEU A C 1
ATOM 778 O O . LEU A 1 91 ? -9.399 -1.234 9.656 1.00 92.94 91 LEU A O 1
ATOM 782 N N . LYS A 1 92 ? -11.355 -1.348 8.579 1.00 92.94 92 LYS A N 1
ATOM 783 C CA . LYS A 1 92 ? -10.874 -0.685 7.352 1.00 92.94 92 LYS A CA 1
ATOM 784 C C . LYS A 1 92 ? -10.309 0.710 7.621 1.00 92.94 92 LYS A C 1
ATOM 786 O O . LYS A 1 92 ? -9.297 1.091 7.040 1.00 92.94 92 LYS A O 1
ATOM 791 N N . LYS A 1 93 ? -10.918 1.482 8.531 1.00 91.31 93 LYS A N 1
ATOM 792 C CA . LYS A 1 93 ? -10.375 2.791 8.936 1.00 91.31 93 LYS A CA 1
ATOM 793 C C . LYS A 1 93 ? -9.043 2.669 9.676 1.00 91.31 93 LYS A C 1
ATOM 795 O O . LYS A 1 93 ? -8.230 3.587 9.584 1.00 91.31 93 LYS A O 1
ATOM 800 N N . PHE A 1 94 ? -8.799 1.572 10.391 1.00 93.56 94 PHE A N 1
ATOM 801 C CA . PHE A 1 94 ? -7.529 1.365 11.083 1.00 93.56 94 PHE A CA 1
ATOM 802 C C . PHE A 1 94 ? -6.344 1.159 10.140 1.00 93.56 94 PHE A C 1
ATOM 804 O O . PHE A 1 94 ? -5.246 1.581 10.498 1.00 93.56 94 PHE A O 1
ATOM 811 N N . CYS A 1 95 ? -6.559 0.630 8.933 1.00 95.06 95 CYS A N 1
ATOM 812 C CA . CYS A 1 95 ? -5.509 0.515 7.914 1.00 95.06 95 CYS A CA 1
ATOM 813 C C . CYS A 1 95 ? -4.926 1.877 7.488 1.00 95.06 95 CYS A C 1
ATOM 815 O O . CYS A 1 95 ? -3.779 1.952 7.067 1.00 95.06 95 CYS A O 1
ATOM 817 N N . ASN A 1 96 ? -5.683 2.968 7.654 1.00 93.56 96 ASN A N 1
ATOM 818 C CA . ASN A 1 96 ? -5.239 4.331 7.336 1.00 93.56 96 ASN A CA 1
ATOM 819 C C . ASN A 1 96 ? -4.490 5.023 8.485 1.00 93.5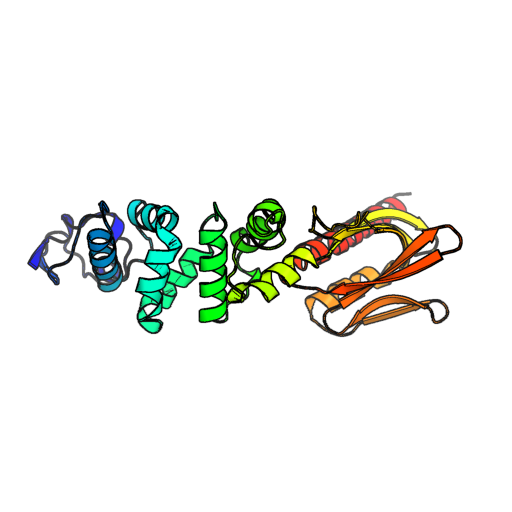6 96 ASN A C 1
ATOM 821 O O . ASN A 1 96 ? -4.136 6.200 8.385 1.00 93.56 96 ASN A O 1
ATOM 825 N N . LEU A 1 97 ? -4.290 4.348 9.619 1.00 93.50 97 LEU A N 1
ATOM 826 C CA . LEU A 1 97 ? -3.580 4.931 10.749 1.00 93.50 97 LEU A CA 1
ATOM 827 C C . LEU A 1 97 ? -2.067 4.788 10.577 1.00 93.50 97 LEU A C 1
ATOM 829 O O . LEU A 1 97 ? -1.572 3.761 10.135 1.00 93.50 97 LEU A O 1
ATOM 833 N N . ILE A 1 98 ? -1.334 5.807 11.034 1.00 94.12 98 ILE A N 1
ATOM 834 C CA . ILE A 1 98 ? 0.132 5.761 11.131 1.00 94.12 98 ILE A CA 1
ATOM 835 C C . ILE A 1 98 ? 0.560 4.529 11.934 1.00 94.12 98 ILE A C 1
ATOM 837 O O . ILE A 1 98 ? 0.201 4.413 13.116 1.00 94.12 98 ILE A O 1
ATOM 841 N N . ILE A 1 99 ? 1.369 3.687 11.293 1.00 95.06 99 ILE A N 1
ATOM 842 C CA . ILE A 1 99 ? 1.981 2.485 11.853 1.00 95.06 99 ILE A CA 1
ATOM 843 C C . ILE A 1 99 ? 3.288 2.877 12.545 1.00 95.06 99 ILE A C 1
ATOM 845 O O . ILE A 1 99 ? 4.126 3.579 11.988 1.00 95.06 99 ILE A O 1
ATOM 849 N N . LYS A 1 100 ? 3.440 2.461 13.800 1.00 91.75 100 LYS A N 1
ATOM 850 C CA . LYS A 1 100 ? 4.558 2.827 14.682 1.00 91.75 100 LYS A CA 1
ATOM 851 C C . LYS A 1 100 ? 5.441 1.649 15.077 1.00 91.75 100 LYS A C 1
ATOM 853 O O . LYS A 1 100 ? 6.466 1.872 15.707 1.00 91.75 100 LYS A O 1
ATOM 858 N N . ASN A 1 101 ? 4.987 0.422 14.843 1.00 91.00 101 ASN A N 1
ATOM 859 C CA . ASN A 1 101 ? 5.696 -0.800 15.208 1.00 91.00 101 ASN A CA 1
ATOM 860 C C . ASN A 1 101 ? 5.175 -1.992 14.394 1.00 91.00 101 ASN A C 1
ATOM 862 O O . ASN A 1 101 ? 4.078 -1.941 13.829 1.00 91.00 101 ASN A O 1
ATOM 866 N N . TYR A 1 102 ? 5.936 -3.087 14.413 1.00 90.12 102 TYR A N 1
ATOM 867 C CA . TYR A 1 102 ? 5.656 -4.269 13.605 1.00 90.12 102 TYR A CA 1
ATOM 868 C C . TYR A 1 102 ? 4.318 -4.931 13.966 1.00 90.12 102 TYR A C 1
ATOM 870 O O . TYR A 1 102 ? 3.646 -5.470 13.094 1.00 90.12 102 TYR A O 1
ATOM 878 N N . LYS A 1 103 ? 3.864 -4.850 15.226 1.00 90.69 103 LYS A N 1
ATOM 879 C CA . LYS A 1 103 ? 2.570 -5.430 15.631 1.00 90.69 103 LYS A CA 1
ATOM 880 C C . LYS A 1 103 ? 1.417 -4.757 14.893 1.00 90.69 103 LYS A C 1
ATOM 882 O O . LYS A 1 103 ? 0.565 -5.429 14.326 1.00 90.69 103 LYS A O 1
ATOM 887 N N . GLN A 1 104 ? 1.432 -3.426 14.835 1.00 94.12 104 GLN A N 1
ATOM 888 C CA . GLN A 1 104 ? 0.440 -2.664 14.073 1.00 94.12 104 GLN A CA 1
ATOM 889 C C . GLN A 1 104 ? 0.518 -2.964 12.571 1.00 94.12 104 GLN A C 1
ATOM 891 O O . GLN A 1 104 ? -0.517 -2.996 11.905 1.00 94.12 104 GLN A O 1
ATOM 896 N N . PHE A 1 105 ? 1.722 -3.202 12.042 1.00 95.00 105 PHE A N 1
ATOM 897 C CA . PHE A 1 105 ? 1.921 -3.605 10.652 1.00 95.00 105 PHE A CA 1
ATOM 898 C C . PHE A 1 105 ? 1.237 -4.939 10.340 1.00 95.00 105 PHE A C 1
ATOM 900 O O . PHE A 1 105 ? 0.431 -5.008 9.412 1.00 95.00 105 PHE A O 1
ATOM 907 N N . PHE A 1 106 ? 1.472 -5.972 11.153 1.00 93.44 106 PHE A N 1
ATOM 908 C CA . PHE A 1 106 ? 0.841 -7.276 10.946 1.00 93.44 106 PHE A CA 1
ATOM 909 C C . PHE A 1 106 ? -0.668 -7.240 11.166 1.00 93.44 106 PHE A C 1
ATOM 911 O O . PHE A 1 106 ? -1.399 -7.822 10.372 1.00 93.44 106 PHE A O 1
ATOM 918 N N . VAL A 1 107 ? -1.166 -6.493 12.155 1.00 95.00 107 VAL A N 1
ATOM 919 C CA . VAL A 1 107 ? -2.614 -6.270 12.305 1.00 95.00 107 VAL A CA 1
ATOM 920 C C . VAL A 1 107 ? -3.201 -5.614 11.055 1.00 95.00 107 VAL A C 1
ATOM 922 O O . VAL A 1 107 ? -4.243 -6.041 10.563 1.00 95.00 107 VAL A O 1
ATOM 925 N N . THR A 1 108 ? -2.523 -4.612 10.494 1.00 96.62 108 THR A N 1
ATOM 926 C CA . THR A 1 108 ? -2.968 -3.949 9.260 1.00 96.62 108 THR A CA 1
ATOM 927 C C . THR A 1 108 ? -3.007 -4.931 8.089 1.00 96.62 108 THR A C 1
ATOM 929 O O . THR A 1 108 ? -4.013 -4.995 7.384 1.00 96.62 108 THR A O 1
ATOM 932 N N . TYR A 1 109 ? -1.974 -5.763 7.937 1.00 95.56 109 TYR A N 1
ATOM 933 C CA . TYR A 1 109 ? -1.938 -6.843 6.949 1.00 95.56 109 TYR A CA 1
ATOM 934 C C . TYR A 1 109 ? -3.083 -7.852 7.133 1.00 95.56 109 TYR A C 1
ATOM 936 O O . TYR A 1 109 ? -3.759 -8.202 6.163 1.00 95.56 109 TYR A O 1
ATOM 944 N N . LYS A 1 110 ? -3.368 -8.272 8.375 1.00 95.06 110 LYS A N 1
ATOM 945 C CA . LYS A 1 110 ? -4.507 -9.149 8.689 1.00 95.06 110 LYS A CA 1
ATOM 946 C C . LYS A 1 110 ? -5.825 -8.533 8.236 1.00 95.06 110 LYS A C 1
ATOM 948 O O . LYS A 1 110 ? -6.633 -9.227 7.629 1.00 95.06 110 LYS A O 1
ATOM 953 N N . ILE A 1 111 ? -6.046 -7.244 8.502 1.00 95.56 111 ILE A N 1
ATOM 954 C CA . ILE A 1 111 ? -7.272 -6.543 8.097 1.00 95.56 111 ILE A CA 1
ATOM 955 C C . ILE A 1 111 ? -7.384 -6.472 6.568 1.00 95.56 111 ILE A C 1
ATOM 957 O O . ILE A 1 111 ? -8.448 -6.778 6.026 1.00 95.56 111 ILE A O 1
ATOM 961 N N . ILE A 1 112 ? -6.297 -6.113 5.875 1.00 95.81 112 ILE A N 1
ATOM 962 C CA . ILE A 1 112 ? -6.241 -6.064 4.406 1.00 95.81 112 ILE A CA 1
ATOM 963 C C . ILE A 1 112 ? -6.639 -7.417 3.810 1.00 95.81 112 ILE A C 1
ATOM 965 O O . ILE A 1 112 ? -7.525 -7.473 2.957 1.00 95.81 112 ILE A O 1
ATOM 969 N N . ASN A 1 113 ? -6.066 -8.511 4.315 1.00 93.94 113 ASN A N 1
ATOM 970 C CA . ASN A 1 113 ? -6.390 -9.860 3.854 1.00 93.94 113 ASN A CA 1
ATOM 971 C C . ASN A 1 113 ? -7.815 -10.289 4.206 1.00 93.94 113 ASN A C 1
ATOM 973 O O . ASN A 1 113 ? -8.518 -10.832 3.353 1.00 93.94 113 ASN A O 1
ATOM 977 N N . LEU A 1 114 ? -8.254 -10.028 5.442 1.00 93.56 114 LEU A N 1
ATOM 978 C CA . LEU A 1 114 ? -9.583 -10.393 5.934 1.00 93.56 114 LEU A CA 1
ATOM 979 C C . LEU A 1 114 ? -10.689 -9.819 5.040 1.00 93.56 114 LEU A C 1
ATOM 981 O O . LEU A 1 114 ? -11.651 -10.519 4.729 1.00 93.56 114 LEU A O 1
ATOM 985 N N . TYR A 1 115 ? -10.528 -8.573 4.587 1.00 93.81 115 TYR A N 1
ATOM 986 C CA . TYR A 1 115 ? -11.517 -7.873 3.763 1.00 93.81 115 TYR A CA 1
ATOM 987 C C . TYR A 1 115 ? -11.144 -7.758 2.282 1.00 93.81 115 TYR A C 1
ATOM 989 O O . TYR A 1 115 ? -11.836 -7.052 1.548 1.00 93.81 115 TYR A O 1
ATOM 997 N N . LYS A 1 116 ? -10.085 -8.448 1.833 1.00 94.44 116 LYS A N 1
ATOM 998 C CA . LYS A 1 116 ? -9.585 -8.421 0.444 1.00 94.44 116 LYS A CA 1
ATOM 999 C C . LYS A 1 116 ? -9.413 -6.995 -0.094 1.00 94.44 116 LYS A C 1
ATOM 1001 O O . LYS A 1 116 ? -9.844 -6.680 -1.202 1.00 94.44 116 LYS A O 1
ATOM 1006 N N . LEU A 1 117 ? -8.843 -6.126 0.733 1.00 95.62 117 LEU A N 1
ATOM 1007 C CA . LEU A 1 117 ? -8.597 -4.730 0.388 1.00 95.62 117 LEU A CA 1
ATOM 1008 C C . LEU A 1 117 ? -7.423 -4.634 -0.586 1.00 95.62 117 LEU A C 1
ATOM 1010 O O . LEU A 1 117 ? -6.534 -5.484 -0.560 1.00 95.62 117 LEU A O 1
ATOM 1014 N N . ASN A 1 118 ? -7.407 -3.592 -1.416 1.00 94.94 118 ASN A N 1
ATOM 1015 C CA . ASN A 1 118 ? -6.247 -3.296 -2.245 1.00 94.94 118 ASN A CA 1
ATOM 1016 C C . ASN A 1 118 ? -5.127 -2.722 -1.355 1.00 94.94 118 ASN A C 1
ATOM 1018 O O . ASN A 1 118 ? -5.318 -1.646 -0.789 1.00 94.94 118 ASN A O 1
ATOM 1022 N N . PRO A 1 119 ? -3.974 -3.398 -1.192 1.00 94.44 119 PRO A N 1
ATOM 1023 C CA . PRO A 1 119 ? -2.910 -2.917 -0.308 1.00 94.44 119 PRO A CA 1
ATOM 1024 C C . PRO A 1 119 ? -2.314 -1.576 -0.752 1.00 94.44 119 PRO A C 1
ATOM 1026 O O . PRO A 1 119 ? -1.820 -0.822 0.082 1.00 94.44 119 PRO A O 1
ATOM 1029 N N . GLU A 1 120 ? -2.380 -1.280 -2.053 1.00 92.38 120 GLU A N 1
ATOM 1030 C CA . GLU A 1 120 ? -1.871 -0.041 -2.652 1.00 92.38 120 GLU A CA 1
ATOM 1031 C C . GLU A 1 120 ? -2.647 1.207 -2.206 1.00 92.38 120 GLU A C 1
ATOM 1033 O O . GLU A 1 120 ? -2.143 2.313 -2.353 1.00 92.38 120 GLU A O 1
ATOM 1038 N N . ASP A 1 121 ? -3.833 1.043 -1.611 1.00 94.31 121 ASP A N 1
ATOM 1039 C CA . ASP A 1 121 ? -4.638 2.154 -1.090 1.00 94.31 121 ASP A CA 1
ATOM 1040 C C . ASP A 1 121 ? -4.155 2.639 0.300 1.00 94.31 121 ASP A C 1
ATOM 1042 O O . ASP A 1 121 ? -4.747 3.554 0.878 1.00 94.31 121 ASP A O 1
ATOM 1046 N N . TYR A 1 122 ? -3.118 2.015 0.880 1.00 95.69 122 TYR A N 1
ATOM 1047 C CA . TYR A 1 122 ? -2.684 2.242 2.263 1.00 95.69 122 TYR A CA 1
ATOM 1048 C C . TYR A 1 122 ? -1.207 2.648 2.363 1.00 95.69 122 TYR A C 1
ATOM 1050 O O . TYR A 1 122 ? -0.353 1.849 2.749 1.00 95.69 122 TYR A O 1
ATOM 1058 N N . ASP A 1 123 ? -0.905 3.925 2.121 1.00 94.69 123 ASP A N 1
ATOM 1059 C CA . ASP A 1 123 ? 0.470 4.458 2.149 1.00 94.69 123 ASP A CA 1
ATOM 1060 C C . ASP A 1 123 ? 1.217 4.140 3.451 1.00 94.69 123 ASP A C 1
ATOM 1062 O O . ASP A 1 123 ? 2.346 3.666 3.420 1.00 94.69 123 ASP A O 1
ATOM 1066 N N . ASN A 1 124 ? 0.568 4.287 4.616 1.00 95.56 124 ASN A N 1
ATOM 1067 C CA . ASN A 1 124 ? 1.201 3.983 5.909 1.00 95.56 124 ASN A CA 1
ATOM 1068 C C . ASN A 1 124 ? 1.668 2.520 6.021 1.00 95.56 124 ASN A C 1
ATOM 1070 O O . ASN A 1 124 ? 2.628 2.239 6.739 1.00 95.56 124 ASN A O 1
ATOM 1074 N N . TYR A 1 125 ? 0.976 1.591 5.355 1.00 96.06 125 TYR A N 1
ATOM 1075 C CA . TYR A 1 125 ? 1.344 0.178 5.307 1.00 96.06 125 TYR A CA 1
ATOM 1076 C C . TYR A 1 125 ? 2.574 -0.040 4.422 1.00 96.06 125 TYR A C 1
ATOM 1078 O O . TYR A 1 125 ? 3.533 -0.683 4.857 1.00 96.06 125 TYR A O 1
ATOM 1086 N N . ILE A 1 126 ? 2.575 0.555 3.228 1.00 94.88 126 ILE A N 1
ATOM 1087 C CA . ILE A 1 126 ? 3.695 0.491 2.287 1.00 94.88 126 ILE A CA 1
ATOM 1088 C C . ILE A 1 126 ? 4.937 1.170 2.872 1.00 94.88 126 ILE A C 1
ATOM 1090 O O . ILE A 1 126 ? 5.985 0.536 2.997 1.00 94.88 126 ILE A O 1
ATOM 1094 N N . 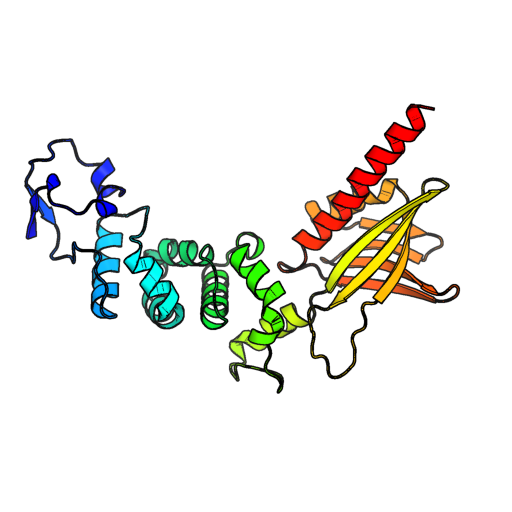ASP A 1 127 ? 4.810 2.412 3.331 1.00 94.12 127 ASP A N 1
ATOM 1095 C CA . ASP A 1 127 ? 5.897 3.199 3.914 1.00 94.12 127 ASP A CA 1
ATOM 1096 C C . ASP A 1 127 ? 6.537 2.496 5.104 1.00 94.12 127 ASP A C 1
ATOM 1098 O O . ASP A 1 127 ? 7.763 2.498 5.253 1.00 94.12 127 ASP A O 1
ATOM 1102 N N . TYR A 1 128 ? 5.724 1.881 5.967 1.00 94.06 128 TYR A N 1
ATOM 1103 C CA . TYR A 1 128 ? 6.260 1.160 7.108 1.00 94.06 128 TYR A CA 1
ATOM 1104 C C . TYR A 1 128 ? 7.092 -0.048 6.656 1.00 94.06 128 TYR A C 1
ATOM 1106 O O . TYR A 1 128 ? 8.212 -0.207 7.148 1.00 94.06 128 TYR A O 1
ATOM 1114 N N . ALA A 1 129 ? 6.599 -0.844 5.697 1.00 92.00 129 ALA A N 1
ATOM 1115 C CA . ALA A 1 129 ? 7.329 -1.989 5.148 1.00 92.00 129 ALA A CA 1
ATOM 1116 C C . ALA A 1 129 ? 8.663 -1.583 4.505 1.00 92.00 129 ALA A C 1
ATOM 1118 O O . ALA A 1 129 ? 9.679 -2.232 4.746 1.00 92.00 129 ALA A O 1
ATOM 1119 N N . LEU A 1 130 ? 8.669 -0.499 3.723 1.00 88.62 130 LEU A N 1
ATOM 1120 C CA . LEU A 1 130 ? 9.854 -0.020 3.007 1.00 88.62 130 LEU A CA 1
ATOM 1121 C C . LEU A 1 130 ? 10.932 0.549 3.941 1.00 88.62 130 LEU A C 1
ATOM 1123 O O . LEU A 1 130 ? 12.125 0.369 3.688 1.00 88.62 130 LEU A O 1
ATOM 1127 N N . ASN A 1 131 ? 10.526 1.238 5.011 1.00 89.44 131 ASN A N 1
ATOM 1128 C CA . ASN A 1 131 ? 11.450 1.951 5.899 1.00 89.44 131 ASN A CA 1
ATOM 1129 C C . ASN A 1 131 ? 11.904 1.129 7.113 1.00 89.44 131 ASN A C 1
ATOM 1131 O O . ASN A 1 131 ? 12.954 1.419 7.687 1.00 89.44 131 ASN A O 1
ATOM 1135 N N . ASN A 1 132 ? 11.141 0.103 7.503 1.00 87.62 132 ASN A N 1
ATOM 1136 C CA . ASN A 1 132 ? 11.364 -0.654 8.738 1.00 87.62 132 ASN A CA 1
ATOM 1137 C C . ASN A 1 132 ? 11.604 -2.144 8.476 1.00 87.62 132 ASN A C 1
ATOM 1139 O O . ASN A 1 132 ? 11.340 -2.970 9.341 1.00 87.62 132 ASN A O 1
ATOM 1143 N N . THR A 1 133 ? 12.158 -2.511 7.317 1.00 81.06 133 THR A N 1
ATOM 1144 C CA . THR A 1 133 ? 12.465 -3.909 6.960 1.00 81.06 133 THR A CA 1
ATOM 1145 C C . THR A 1 133 ? 13.262 -4.643 8.048 1.00 81.06 133 THR A C 1
ATOM 1147 O O . THR A 1 133 ? 13.019 -5.816 8.308 1.00 81.06 133 THR A O 1
ATOM 1150 N N . ASN A 1 134 ? 14.169 -3.948 8.746 1.00 78.19 134 ASN A N 1
ATOM 1151 C CA . ASN A 1 134 ? 14.956 -4.526 9.847 1.00 78.19 134 ASN A CA 1
ATOM 1152 C C . ASN A 1 134 ? 14.112 -4.833 11.102 1.00 78.19 134 ASN A C 1
ATOM 1154 O O . ASN A 1 134 ? 14.508 -5.658 11.910 1.00 78.19 134 ASN A O 1
ATOM 1158 N N . GLU A 1 135 ? 12.971 -4.165 11.290 1.00 80.62 135 GLU A N 1
ATOM 1159 C CA . GLU A 1 135 ? 12.009 -4.473 12.363 1.00 80.62 135 GLU A CA 1
ATOM 1160 C C . GLU A 1 135 ? 11.053 -5.608 11.978 1.00 80.62 135 GLU A C 1
ATOM 1162 O O . GLU A 1 135 ? 10.258 -6.052 12.801 1.00 80.62 135 GLU A O 1
ATOM 1167 N N . LEU A 1 136 ? 11.093 -6.060 10.724 1.00 79.94 136 LEU A N 1
ATOM 1168 C CA . LEU A 1 136 ? 10.274 -7.160 10.219 1.00 79.94 136 LEU A CA 1
ATOM 1169 C C . LEU A 1 136 ? 11.085 -8.461 10.088 1.00 79.94 136 LEU A C 1
ATOM 1171 O O . LEU A 1 136 ? 10.514 -9.550 10.096 1.00 79.94 136 LEU A O 1
ATOM 1175 N N . ILE A 1 137 ? 12.415 -8.350 10.007 1.00 70.75 137 ILE A N 1
ATOM 1176 C CA . ILE A 1 137 ? 13.367 -9.446 9.801 1.00 70.75 137 ILE A CA 1
ATOM 1177 C C . ILE A 1 137 ? 14.346 -9.455 10.988 1.00 70.75 137 ILE A C 1
ATOM 1179 O O . ILE A 1 137 ? 15.111 -8.507 11.145 1.00 70.75 137 ILE A O 1
ATOM 1183 N N . ALA A 1 138 ? 14.340 -10.492 11.837 1.00 59.19 138 ALA A N 1
ATOM 1184 C CA . ALA A 1 138 ? 15.339 -10.611 12.913 1.00 59.19 138 ALA A CA 1
ATOM 1185 C C . ALA A 1 138 ? 16.744 -10.876 12.354 1.00 59.19 138 ALA A C 1
ATOM 1187 O O . ALA A 1 138 ? 16.884 -11.408 11.254 1.00 59.19 138 ALA A O 1
ATOM 1188 N N . GLU A 1 139 ? 17.780 -10.630 13.164 1.00 52.00 139 GLU A N 1
ATOM 1189 C CA . GLU A 1 139 ? 19.171 -11.017 12.859 1.00 52.00 139 GLU A CA 1
ATOM 1190 C C . GLU A 1 139 ? 19.340 -12.535 12.609 1.00 52.00 139 GLU A C 1
ATOM 1192 O O . GLU A 1 139 ? 20.271 -12.932 11.912 1.00 52.00 139 GLU A O 1
ATOM 1197 N N . GLU A 1 140 ? 18.415 -13.376 13.097 1.00 52.47 140 GLU A N 1
ATOM 1198 C CA . GLU A 1 140 ? 18.362 -14.832 12.850 1.00 52.47 140 GLU A CA 1
ATOM 1199 C C . GLU A 1 140 ? 17.326 -15.256 11.780 1.00 52.47 140 GLU A C 1
ATOM 1201 O O . GLU A 1 140 ? 17.105 -16.445 11.562 1.00 52.47 140 GLU A O 1
ATOM 1206 N N . GLY A 1 141 ? 16.708 -14.305 11.068 1.00 49.09 141 GLY A N 1
ATOM 1207 C CA . GLY A 1 141 ? 15.845 -14.562 9.905 1.00 49.09 141 GLY A CA 1
ATOM 1208 C C . GLY A 1 141 ? 14.353 -14.295 10.116 1.00 49.09 141 GLY A C 1
ATOM 1209 O O . GLY A 1 141 ? 13.675 -13.955 9.150 1.00 49.09 141 GLY A O 1
ATOM 1210 N N . TYR A 1 142 ? 13.840 -14.343 11.353 1.00 51.78 142 TYR A N 1
ATOM 1211 C CA . TYR A 1 142 ? 12.434 -14.045 11.660 1.00 51.78 142 TYR A CA 1
ATOM 1212 C C . TYR A 1 142 ? 12.289 -13.426 13.058 1.00 51.78 142 TYR A C 1
ATOM 1214 O O . TYR A 1 142 ? 12.731 -14.009 14.041 1.00 51.78 142 TYR A O 1
ATOM 1222 N N . LEU A 1 143 ? 11.664 -12.243 13.179 1.00 50.66 143 LEU A N 1
ATOM 1223 C CA . LEU A 1 143 ? 11.247 -11.705 14.496 1.00 50.66 143 LEU A CA 1
ATOM 1224 C C . LEU A 1 143 ? 10.043 -12.463 15.068 1.00 50.66 143 LEU A C 1
ATOM 1226 O O . LEU A 1 143 ? 9.647 -12.258 16.214 1.00 50.66 143 LEU A O 1
ATOM 1230 N N . ILE A 1 144 ? 9.436 -13.300 14.236 1.00 52.06 144 ILE A N 1
ATOM 1231 C CA . ILE A 1 144 ? 8.176 -13.958 14.473 1.00 52.06 144 ILE A CA 1
ATOM 1232 C C . ILE A 1 144 ? 8.343 -15.393 13.965 1.00 52.06 144 ILE A C 1
ATOM 1234 O O . ILE A 1 144 ? 8.349 -15.615 12.760 1.00 52.06 144 ILE A O 1
ATOM 1238 N N . ASP A 1 145 ? 8.429 -16.369 14.872 1.00 51.62 145 ASP A N 1
ATOM 1239 C CA . ASP A 1 145 ? 8.324 -17.813 14.562 1.00 51.62 145 ASP A CA 1
ATOM 1240 C C . ASP A 1 145 ? 6.944 -18.202 13.974 1.00 51.62 145 ASP A C 1
ATOM 1242 O O . ASP A 1 145 ? 6.623 -19.377 13.782 1.00 51.62 145 ASP A O 1
ATOM 1246 N N . ASP A 1 146 ? 6.093 -17.212 13.707 1.00 63.59 146 ASP A N 1
ATOM 1247 C CA . ASP A 1 146 ? 4.792 -17.357 13.081 1.00 63.59 146 ASP A CA 1
ATOM 1248 C C . ASP A 1 146 ? 4.970 -17.445 11.562 1.00 63.59 146 ASP A C 1
ATOM 1250 O O . ASP A 1 146 ? 5.044 -16.450 10.830 1.00 63.59 146 ASP A O 1
ATOM 1254 N N . TYR A 1 147 ? 5.027 -18.691 11.092 1.00 70.44 147 TYR A N 1
ATOM 1255 C CA . TYR A 1 147 ? 4.988 -19.058 9.677 1.00 70.44 147 TYR A CA 1
ATOM 1256 C C . TYR A 1 147 ? 3.841 -18.376 8.909 1.00 70.44 147 TYR A C 1
ATOM 1258 O O . TYR A 1 147 ? 3.922 -18.279 7.685 1.00 70.44 147 TYR A O 1
ATOM 1266 N N . GLU A 1 148 ? 2.811 -17.869 9.603 1.00 81.25 148 GLU A N 1
ATOM 1267 C CA . GLU A 1 148 ? 1.708 -17.088 9.033 1.00 81.25 148 GLU A CA 1
ATOM 1268 C C . GLU A 1 148 ? 2.188 -15.915 8.153 1.00 81.25 148 GLU A C 1
ATOM 1270 O O . GLU A 1 148 ? 1.553 -15.617 7.140 1.00 81.25 148 GLU A O 1
ATOM 1275 N N . TYR A 1 149 ? 3.320 -15.274 8.477 1.00 85.75 149 TYR A N 1
ATOM 1276 C CA . TYR A 1 149 ? 3.805 -14.095 7.738 1.00 85.75 149 TYR A CA 1
ATOM 1277 C C . TYR A 1 149 ? 5.015 -14.350 6.842 1.00 85.75 149 TYR A C 1
ATOM 1279 O O . TYR A 1 149 ? 5.507 -13.408 6.219 1.00 85.75 149 TYR A O 1
ATOM 1287 N N . ALA A 1 150 ? 5.500 -15.590 6.746 1.00 82.19 150 ALA A N 1
ATOM 1288 C CA . ALA A 1 150 ? 6.723 -15.900 6.007 1.00 82.19 150 ALA A CA 1
ATOM 1289 C C . ALA A 1 150 ? 6.656 -15.422 4.545 1.00 82.19 150 ALA A C 1
ATOM 1291 O O . ALA A 1 150 ? 7.601 -14.809 4.050 1.00 82.19 150 ALA A O 1
ATOM 1292 N N . ASP A 1 151 ? 5.517 -15.621 3.878 1.00 86.31 151 ASP A N 1
ATOM 1293 C CA . ASP A 1 151 ? 5.316 -15.195 2.489 1.00 86.31 151 ASP A CA 1
ATOM 1294 C C . ASP A 1 151 ? 5.343 -13.671 2.332 1.00 86.31 151 ASP A C 1
ATOM 1296 O O . ASP A 1 151 ? 5.968 -13.158 1.401 1.00 86.31 151 ASP A O 1
ATOM 1300 N N . LEU A 1 152 ? 4.728 -12.934 3.263 1.00 90.75 152 LEU A N 1
ATOM 1301 C CA . LEU A 1 152 ? 4.760 -11.471 3.270 1.00 90.75 152 LEU A CA 1
ATOM 1302 C C . LEU A 1 152 ? 6.189 -10.958 3.461 1.00 90.75 152 LEU A C 1
ATOM 1304 O O . LEU A 1 152 ? 6.638 -10.084 2.722 1.00 90.75 152 LEU A O 1
ATOM 1308 N N . ILE A 1 153 ? 6.917 -11.517 4.427 1.00 86.88 153 ILE A N 1
ATOM 1309 C CA . ILE A 1 153 ? 8.299 -11.123 4.703 1.00 86.88 153 ILE A CA 1
ATOM 1310 C C . ILE A 1 153 ? 9.203 -11.427 3.509 1.00 86.88 153 ILE A C 1
ATOM 1312 O O . ILE A 1 153 ? 9.964 -10.557 3.089 1.00 86.88 153 ILE A O 1
ATOM 1316 N N . ASN A 1 154 ? 9.067 -12.609 2.903 1.00 84.31 154 ASN A N 1
ATOM 1317 C CA . ASN A 1 154 ? 9.790 -12.980 1.685 1.00 84.31 154 ASN A CA 1
ATOM 1318 C C . ASN A 1 154 ? 9.462 -12.042 0.516 1.00 84.31 154 ASN A C 1
ATOM 1320 O O . ASN A 1 154 ? 10.339 -11.675 -0.270 1.00 84.31 154 ASN A O 1
ATOM 1324 N N . LYS A 1 155 ? 8.201 -11.627 0.389 1.00 89.44 155 LYS A N 1
ATOM 1325 C CA . LYS A 1 155 ? 7.772 -10.665 -0.626 1.00 89.44 155 LYS A CA 1
ATOM 1326 C C . LYS A 1 155 ? 8.416 -9.295 -0.406 1.00 89.44 155 LYS A C 1
ATOM 1328 O O . LYS A 1 155 ? 8.988 -8.747 -1.346 1.00 89.44 155 LYS A O 1
ATOM 1333 N N . ILE A 1 156 ? 8.406 -8.771 0.819 1.00 89.12 156 ILE A N 1
ATOM 1334 C CA . ILE A 1 156 ? 9.054 -7.494 1.162 1.00 89.12 156 ILE A CA 1
ATOM 1335 C C . ILE A 1 156 ? 10.565 -7.581 0.915 1.00 89.12 156 ILE A C 1
ATOM 1337 O O . ILE A 1 156 ? 11.119 -6.753 0.198 1.00 89.12 156 ILE A O 1
ATOM 1341 N N . SER A 1 157 ? 11.246 -8.606 1.431 1.00 83.12 157 SER A N 1
ATOM 1342 C CA . SER A 1 157 ? 12.706 -8.736 1.306 1.00 83.12 157 SER A CA 1
ATOM 1343 C C . SER A 1 157 ? 13.170 -8.901 -0.146 1.00 83.12 157 SER A C 1
ATOM 1345 O O . SER A 1 157 ? 14.194 -8.341 -0.551 1.00 83.12 157 SER A O 1
ATOM 1347 N N . SER A 1 158 ? 12.394 -9.617 -0.965 1.00 84.75 158 SER A N 1
ATOM 1348 C CA . SER A 1 158 ? 12.690 -9.828 -2.386 1.00 84.75 158 SER A CA 1
ATOM 1349 C C . SER A 1 158 ? 12.282 -8.664 -3.293 1.00 84.75 158 SER A C 1
ATOM 1351 O O . SER A 1 158 ? 12.713 -8.632 -4.455 1.00 84.75 158 SER A O 1
ATOM 1353 N N . THR A 1 159 ? 11.508 -7.702 -2.778 1.00 90.50 159 THR A N 1
ATOM 1354 C CA . THR A 1 159 ? 11.065 -6.525 -3.528 1.00 90.50 159 THR A CA 1
ATOM 1355 C C . THR A 1 159 ? 12.267 -5.714 -4.003 1.00 90.50 159 THR A C 1
ATOM 1357 O O . THR A 1 159 ? 13.217 -5.437 -3.262 1.00 90.50 159 THR A O 1
ATOM 1360 N N . LYS A 1 160 ? 12.223 -5.346 -5.285 1.00 90.50 160 LYS A N 1
ATOM 1361 C CA . LYS A 1 160 ? 13.251 -4.549 -5.951 1.00 90.50 160 LYS A CA 1
ATOM 1362 C C . LYS A 1 160 ? 12.737 -3.133 -6.161 1.00 90.50 160 LYS A C 1
ATOM 1364 O O . LYS A 1 160 ? 11.686 -2.958 -6.772 1.00 90.50 160 LYS A O 1
ATOM 1369 N N . ILE A 1 161 ? 13.519 -2.168 -5.698 1.00 91.88 161 ILE A N 1
ATOM 1370 C CA . ILE A 1 161 ? 13.335 -0.738 -5.914 1.00 91.88 161 ILE A CA 1
ATOM 1371 C C . ILE A 1 161 ? 14.174 -0.331 -7.120 1.00 91.88 161 ILE A C 1
ATOM 1373 O O . ILE A 1 161 ? 15.377 -0.623 -7.185 1.00 91.88 161 ILE A O 1
ATOM 1377 N N . LEU A 1 162 ? 13.508 0.287 -8.086 1.00 93.62 162 LEU A N 1
ATOM 1378 C CA . LEU A 1 162 ? 14.103 0.819 -9.296 1.00 93.62 162 LEU A CA 1
ATOM 1379 C C . LEU A 1 162 ? 14.532 2.268 -9.045 1.00 93.62 162 LEU A C 1
ATOM 1381 O O . LEU A 1 162 ? 13.836 3.029 -8.379 1.00 93.62 162 LEU A O 1
ATOM 1385 N N . GLU A 1 163 ? 15.682 2.640 -9.594 1.00 94.38 163 GLU A N 1
ATOM 1386 C CA . GLU A 1 163 ? 16.087 4.032 -9.770 1.00 94.38 163 GLU A CA 1
ATOM 1387 C C . GLU A 1 163 ? 16.521 4.224 -11.227 1.00 94.38 163 GLU A C 1
ATOM 1389 O O . GLU A 1 163 ? 17.375 3.480 -11.729 1.00 94.38 163 GLU A O 1
ATOM 1394 N N . LEU A 1 164 ? 15.961 5.227 -11.895 1.00 94.81 164 LEU A N 1
ATO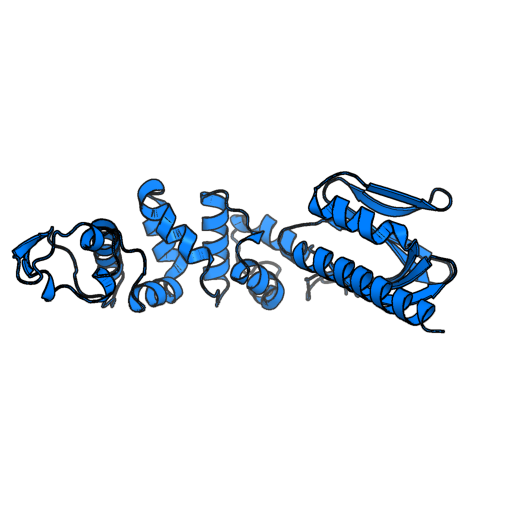M 1395 C CA . LEU A 1 164 ? 16.279 5.646 -13.252 1.00 94.81 164 LEU A CA 1
ATOM 1396 C C . LEU A 1 164 ? 16.769 7.092 -13.222 1.00 94.81 164 LEU A C 1
ATOM 1398 O O . LEU A 1 164 ? 16.087 8.001 -12.763 1.00 94.81 164 LEU A O 1
ATOM 1402 N N . ARG A 1 165 ? 17.977 7.321 -13.734 1.00 95.38 165 ARG A N 1
ATOM 1403 C CA . ARG A 1 165 ? 18.553 8.664 -13.837 1.00 95.38 165 ARG A CA 1
ATOM 1404 C C . ARG A 1 165 ? 18.884 8.955 -15.293 1.00 95.38 165 ARG A C 1
ATOM 1406 O O . ARG A 1 165 ? 19.857 8.382 -15.800 1.00 95.38 165 ARG A O 1
ATOM 1413 N N . PRO A 1 166 ? 18.095 9.795 -15.978 1.00 94.62 166 PRO A N 1
ATOM 1414 C CA . PRO A 1 166 ? 18.406 10.164 -17.345 1.00 94.62 166 PRO A CA 1
ATOM 1415 C C . PRO A 1 166 ? 19.728 10.927 -17.423 1.00 94.62 166 PRO A C 1
ATOM 1417 O O . PRO A 1 166 ? 20.088 11.674 -16.514 1.00 94.62 166 PRO A O 1
ATOM 1420 N N . LYS A 1 167 ? 20.489 10.672 -18.492 1.00 93.44 167 LYS A N 1
ATOM 1421 C CA . LYS A 1 167 ? 21.800 11.289 -18.731 1.00 93.44 167 LYS A CA 1
ATOM 1422 C C . LYS A 1 167 ? 21.801 12.185 -19.963 1.00 93.44 167 LYS A C 1
ATOM 1424 O O . LYS A 1 167 ? 22.272 13.310 -19.881 1.00 93.44 167 LYS A O 1
ATOM 1429 N N . HIS A 1 168 ? 21.393 11.648 -21.111 1.00 93.31 168 HIS A N 1
ATOM 1430 C CA . HIS A 1 168 ? 21.314 12.369 -22.384 1.00 93.31 168 HIS A CA 1
ATOM 1431 C C . HIS A 1 168 ? 20.456 11.595 -23.390 1.00 93.31 168 HIS A C 1
ATOM 1433 O O . HIS A 1 168 ? 20.233 10.388 -23.229 1.00 93.31 168 HIS A O 1
ATOM 1439 N N . ILE A 1 169 ? 20.005 12.301 -24.428 1.00 93.06 169 ILE A N 1
ATOM 1440 C CA . ILE A 1 169 ? 19.335 11.736 -25.601 1.00 93.06 169 ILE A CA 1
ATOM 1441 C C . ILE A 1 169 ? 20.308 11.794 -26.779 1.00 93.06 169 ILE A C 1
ATOM 1443 O O . ILE A 1 169 ? 20.909 12.833 -27.045 1.00 93.06 169 ILE A O 1
ATOM 1447 N N . LEU A 1 170 ? 20.470 10.681 -27.489 1.00 92.00 170 LEU A N 1
ATOM 1448 C CA . LEU A 1 170 ? 21.262 10.615 -28.715 1.00 92.00 170 LEU A CA 1
ATOM 1449 C C . LEU A 1 170 ? 20.563 9.691 -29.712 1.00 92.00 170 LEU A C 1
ATOM 1451 O O . LEU A 1 170 ? 20.214 8.565 -29.368 1.00 92.00 170 LEU A O 1
ATOM 1455 N N . GLU A 1 171 ? 20.346 10.172 -30.939 1.00 89.38 171 GLU A N 1
ATOM 1456 C CA . GLU A 1 171 ? 19.715 9.399 -32.025 1.00 89.38 171 GLU A CA 1
ATOM 1457 C C . GLU A 1 171 ? 18.364 8.766 -31.625 1.00 89.38 171 GLU A C 1
ATOM 1459 O O . GLU A 1 171 ? 18.100 7.594 -31.897 1.00 89.38 171 GLU A O 1
ATOM 1464 N N . GLY A 1 172 ? 17.517 9.523 -30.915 1.00 88.62 172 GLY A N 1
ATOM 1465 C CA . GLY A 1 172 ? 16.208 9.043 -30.447 1.00 88.62 172 GLY A CA 1
ATOM 1466 C C . GLY A 1 172 ? 16.274 7.993 -29.330 1.00 88.62 172 GLY A C 1
ATOM 1467 O O . GLY A 1 172 ? 15.265 7.358 -29.021 1.00 88.62 172 GLY A O 1
ATOM 1468 N N . LYS A 1 173 ? 17.446 7.788 -28.715 1.00 91.56 173 LYS A N 1
ATOM 1469 C CA . LYS A 1 173 ? 17.650 6.872 -27.588 1.00 91.56 173 LYS A CA 1
ATOM 1470 C C . LYS A 1 173 ? 17.988 7.643 -26.323 1.00 91.56 173 LYS A C 1
ATOM 1472 O O . LYS A 1 173 ? 18.849 8.520 -26.327 1.00 91.56 173 LYS A O 1
ATOM 1477 N N . VAL A 1 174 ? 17.349 7.255 -25.232 1.00 93.06 174 VAL A N 1
ATOM 1478 C CA . VAL A 1 174 ? 17.618 7.737 -23.885 1.00 93.06 174 VAL A CA 1
ATOM 1479 C C . VAL A 1 174 ? 18.666 6.848 -23.238 1.00 93.06 174 VAL A C 1
ATOM 1481 O O . VAL A 1 174 ? 18.493 5.632 -23.134 1.00 93.06 174 VAL A O 1
ATOM 1484 N N . TYR A 1 175 ? 19.740 7.475 -22.771 1.00 93.06 175 TYR A N 1
ATOM 1485 C CA . TYR A 1 175 ? 20.775 6.831 -21.978 1.00 93.06 175 TYR A CA 1
ATOM 1486 C C . TYR A 1 175 ? 20.477 7.070 -20.500 1.00 93.06 175 TYR A C 1
ATOM 1488 O O . TYR A 1 175 ? 20.539 8.202 -20.016 1.00 93.06 175 TYR A O 1
ATOM 1496 N N . LEU A 1 176 ? 20.160 5.994 -19.785 1.00 93.69 176 LEU A N 1
ATOM 1497 C CA . LEU A 1 176 ? 19.782 6.012 -18.377 1.00 93.69 176 LEU A CA 1
ATOM 1498 C C . LEU A 1 176 ? 20.872 5.369 -17.532 1.00 93.69 176 LEU A C 1
ATOM 1500 O O . LEU A 1 176 ? 21.299 4.255 -17.820 1.00 93.69 176 LEU A O 1
ATOM 1504 N N . HIS A 1 177 ? 21.257 6.003 -16.431 1.00 93.75 177 HIS A N 1
ATOM 1505 C CA . HIS A 1 177 ? 21.858 5.269 -15.326 1.00 93.75 177 HIS A CA 1
ATOM 1506 C C . HIS A 1 177 ? 20.742 4.570 -14.555 1.00 93.75 177 HIS A C 1
ATOM 1508 O O . HIS A 1 177 ? 19.908 5.226 -13.934 1.00 93.75 177 HIS A O 1
ATOM 1514 N N . SER A 1 178 ? 20.733 3.242 -14.594 1.00 91.75 178 SER A N 1
ATOM 1515 C CA . SER A 1 178 ? 19.720 2.427 -13.933 1.00 91.75 178 SER A CA 1
ATOM 1516 C C . SER A 1 178 ? 20.326 1.686 -12.751 1.00 91.75 178 SER A C 1
ATOM 1518 O O . SER A 1 178 ? 21.433 1.146 -12.834 1.00 91.75 178 SER A O 1
ATOM 1520 N N . SER A 1 179 ? 19.593 1.647 -11.644 1.00 90.62 179 SER A N 1
ATOM 1521 C CA . SER A 1 179 ? 19.970 0.918 -10.439 1.00 90.62 179 SER A CA 1
ATOM 1522 C C . SER A 1 179 ? 18.792 0.095 -9.933 1.00 90.62 179 SER A C 1
ATOM 1524 O O . SER A 1 179 ? 17.663 0.571 -9.883 1.00 90.62 179 SER A O 1
ATOM 1526 N N . LEU A 1 180 ? 19.066 -1.147 -9.546 1.00 89.06 180 LEU A N 1
ATOM 1527 C CA . LEU A 1 180 ? 18.120 -2.037 -8.885 1.00 89.06 180 LEU A CA 1
ATOM 1528 C C . LEU A 1 180 ? 18.642 -2.386 -7.504 1.00 89.06 180 LEU A C 1
ATOM 1530 O O . LEU A 1 180 ? 19.674 -3.048 -7.368 1.00 89.06 180 LEU A O 1
ATOM 1534 N N . LYS A 1 181 ? 17.903 -1.974 -6.480 1.00 86.81 181 LYS A N 1
ATOM 1535 C CA . LYS A 1 181 ? 18.220 -2.260 -5.084 1.00 86.81 181 LYS A CA 1
ATOM 1536 C C . LYS A 1 181 ? 17.164 -3.200 -4.509 1.00 86.81 181 LYS A C 1
ATOM 1538 O O . LYS A 1 181 ? 15.976 -2.939 -4.641 1.00 86.81 181 LYS A O 1
ATOM 1543 N N . LYS A 1 182 ? 17.581 -4.290 -3.863 1.00 81.75 182 LYS A N 1
ATOM 1544 C CA . LYS A 1 182 ? 16.669 -5.074 -3.015 1.00 81.75 182 LYS A CA 1
ATOM 1545 C C . LYS A 1 182 ? 16.478 -4.371 -1.673 1.00 81.75 182 LYS A C 1
ATOM 1547 O O . LYS A 1 182 ? 17.415 -3.739 -1.185 1.00 81.75 182 LYS A O 1
ATOM 1552 N N . LEU A 1 183 ? 15.289 -4.484 -1.085 1.00 74.38 183 LEU A N 1
ATOM 1553 C CA . LEU A 1 183 ? 15.001 -3.884 0.225 1.00 74.38 183 LEU A CA 1
ATOM 1554 C C . LEU A 1 183 ? 15.798 -4.512 1.373 1.00 74.38 183 LEU A C 1
ATOM 1556 O O . LEU A 1 183 ? 16.032 -3.859 2.388 1.00 74.38 183 LEU A O 1
ATOM 1560 N N . GLU A 1 184 ? 16.238 -5.758 1.221 1.00 68.56 184 GLU A N 1
ATOM 1561 C CA . GLU A 1 184 ? 17.003 -6.457 2.245 1.00 68.56 184 GLU A CA 1
ATOM 1562 C C . GLU A 1 184 ? 18.362 -5.782 2.527 1.00 68.56 184 GLU A C 1
ATOM 1564 O O . GLU A 1 184 ? 19.191 -5.589 1.636 1.00 68.56 184 GLU A O 1
ATOM 1569 N N . LYS A 1 185 ? 18.599 -5.434 3.800 1.00 51.44 185 LYS A N 1
ATOM 1570 C CA . LYS A 1 185 ? 19.901 -4.968 4.311 1.00 51.44 185 LYS A CA 1
ATOM 1571 C C . LYS A 1 185 ? 20.793 -6.132 4.779 1.00 51.44 185 LYS A C 1
ATOM 1573 O O . LYS A 1 185 ? 22.010 -5.967 4.834 1.00 51.44 185 LYS A O 1
ATOM 1578 N N . TYR A 1 186 ? 20.191 -7.284 5.089 1.00 44.91 186 TYR A N 1
ATOM 1579 C CA . TYR A 1 186 ? 20.818 -8.447 5.730 1.00 44.91 186 TYR A CA 1
ATOM 1580 C C . TYR A 1 186 ? 20.670 -9.740 4.920 1.00 44.91 186 TYR A C 1
ATOM 1582 O O . TYR A 1 186 ? 20.415 -10.797 5.485 1.00 44.91 186 TYR A O 1
ATOM 1590 N N . SER A 1 187 ? 20.898 -9.711 3.608 1.00 47.16 187 SER A N 1
ATOM 1591 C CA . SER A 1 187 ? 21.279 -10.963 2.962 1.00 47.16 187 SER A CA 1
ATOM 1592 C C . SER A 1 187 ? 22.700 -11.304 3.426 1.00 47.16 187 SER A C 1
ATOM 1594 O O . SER A 1 187 ? 23.601 -10.467 3.355 1.00 47.16 187 SER A O 1
ATOM 1596 N N . LEU A 1 188 ? 22.931 -12.545 3.871 1.00 40.31 188 LEU A N 1
ATOM 1597 C CA . LEU A 1 188 ? 24.264 -13.092 4.210 1.00 40.31 188 LEU A CA 1
ATOM 1598 C C . LEU A 1 188 ? 25.303 -12.940 3.072 1.00 40.31 188 LEU A C 1
ATOM 1600 O O . LEU A 1 188 ? 26.498 -13.146 3.271 1.00 40.31 188 LEU A O 1
ATOM 1604 N N . PHE A 1 189 ? 24.850 -12.550 1.882 1.00 38.25 189 PHE A N 1
ATOM 1605 C CA . PHE A 1 189 ? 25.654 -12.116 0.750 1.00 38.25 189 PHE A CA 1
ATOM 1606 C C . PHE A 1 189 ? 25.369 -10.643 0.475 1.00 38.25 189 PHE A C 1
ATOM 1608 O O . PHE A 1 189 ? 24.202 -10.277 0.450 1.00 38.25 189 PHE A O 1
ATOM 1615 N N . PRO A 1 190 ? 26.355 -9.783 0.198 1.00 44.28 190 PRO A N 1
ATOM 1616 C CA . PRO A 1 190 ? 26.060 -8.400 -0.143 1.00 44.28 190 PRO A CA 1
ATOM 1617 C C . PRO A 1 190 ? 25.259 -8.355 -1.452 1.00 44.28 190 PRO A C 1
ATOM 1619 O O . PRO A 1 190 ? 25.806 -8.570 -2.534 1.00 44.28 190 PRO A O 1
ATOM 1622 N N . THR A 1 191 ? 23.957 -8.060 -1.389 1.00 56.31 191 THR A N 1
ATOM 1623 C CA . THR A 1 191 ? 23.198 -7.684 -2.584 1.00 56.31 191 THR A CA 1
ATOM 1624 C C . THR A 1 191 ? 23.538 -6.243 -2.907 1.00 56.31 191 THR A C 1
ATOM 1626 O O . THR A 1 191 ? 22.773 -5.319 -2.632 1.00 56.31 191 THR A O 1
ATOM 1629 N N . TYR A 1 192 ? 24.741 -6.039 -3.445 1.00 64.31 192 TYR A N 1
ATOM 1630 C CA . TYR A 1 192 ? 25.101 -4.761 -4.030 1.00 64.31 192 TYR A CA 1
ATOM 1631 C C . TYR A 1 192 ? 24.018 -4.379 -5.045 1.00 64.31 192 TYR A C 1
ATOM 1633 O O . TYR A 1 192 ? 23.573 -5.244 -5.810 1.00 64.31 192 TYR A O 1
ATOM 1641 N N . PRO A 1 193 ? 23.567 -3.114 -5.050 1.00 74.50 193 PRO A N 1
ATOM 1642 C CA . PRO A 1 193 ? 22.627 -2.656 -6.056 1.00 74.50 193 PRO A CA 1
ATOM 1643 C C . PRO A 1 193 ? 23.204 -2.954 -7.439 1.00 74.50 193 PRO A C 1
ATOM 1645 O O . PRO A 1 193 ? 24.370 -2.649 -7.708 1.00 74.50 193 PRO A O 1
ATOM 1648 N N . ILE A 1 194 ? 22.398 -3.562 -8.305 1.00 82.88 194 ILE A N 1
ATOM 1649 C CA . ILE A 1 194 ? 22.817 -3.809 -9.680 1.00 82.88 194 ILE A CA 1
ATOM 1650 C C . ILE A 1 194 ? 22.716 -2.477 -10.399 1.00 82.88 194 ILE A C 1
ATOM 1652 O O . ILE A 1 194 ? 21.625 -1.932 -10.534 1.00 82.88 194 ILE A O 1
ATOM 1656 N N . LYS A 1 195 ? 23.861 -1.947 -10.820 1.00 88.31 195 LYS A N 1
ATOM 1657 C CA . LYS A 1 195 ? 23.963 -0.674 -11.527 1.00 88.31 195 LYS A CA 1
ATOM 1658 C C . LYS A 1 195 ? 24.418 -0.920 -12.952 1.00 88.31 195 LYS A C 1
ATOM 1660 O O . LYS A 1 195 ? 25.312 -1.731 -13.182 1.00 88.31 195 LYS A O 1
ATOM 1665 N N . GLY A 1 196 ? 23.837 -0.190 -13.889 1.00 89.44 196 GLY A N 1
ATOM 1666 C CA . GLY A 1 196 ? 24.221 -0.254 -15.289 1.00 89.44 196 GLY A CA 1
ATOM 1667 C C . GLY A 1 196 ? 23.696 0.934 -16.074 1.00 89.44 196 GLY A C 1
ATOM 1668 O O . GLY A 1 196 ? 23.092 1.853 -15.513 1.00 89.44 196 GLY A O 1
ATOM 1669 N N . VAL A 1 197 ? 23.950 0.905 -17.375 1.00 90.88 197 VAL A N 1
ATOM 1670 C CA . VAL A 1 197 ? 23.335 1.825 -18.327 1.00 90.88 197 VAL A CA 1
ATOM 1671 C C . VAL A 1 197 ? 22.206 1.098 -19.046 1.00 90.88 197 VAL A C 1
ATOM 1673 O O . VAL A 1 197 ? 22.413 -0.003 -19.546 1.00 90.88 197 VAL A O 1
ATOM 1676 N N . SER A 1 198 ? 21.024 1.702 -19.094 1.00 90.94 198 SER A N 1
ATOM 1677 C CA . SER A 1 198 ? 19.933 1.238 -19.953 1.00 90.94 198 SER A CA 1
ATOM 1678 C C . SER A 1 198 ? 19.812 2.186 -21.136 1.00 90.94 198 SER A C 1
ATOM 1680 O O . SER A 1 198 ? 19.803 3.404 -20.954 1.00 90.94 198 SER A O 1
ATOM 1682 N N . ILE A 1 199 ? 19.725 1.634 -22.345 1.00 90.75 199 ILE A N 1
ATOM 1683 C CA . ILE A 1 199 ? 19.576 2.404 -23.583 1.00 90.75 199 ILE A CA 1
ATOM 1684 C C . ILE A 1 199 ? 18.223 2.044 -24.189 1.00 90.75 199 ILE A C 1
ATOM 1686 O O . ILE A 1 199 ? 18.024 0.914 -24.631 1.00 90.75 199 ILE A O 1
ATOM 1690 N N . ILE A 1 200 ? 17.290 2.993 -24.193 1.00 91.56 200 ILE A N 1
ATOM 1691 C CA . ILE A 1 200 ? 15.882 2.760 -24.552 1.00 91.56 200 ILE A CA 1
ATOM 1692 C C . ILE A 1 200 ? 15.455 3.811 -25.577 1.00 91.56 200 ILE A C 1
ATOM 1694 O O . ILE A 1 200 ? 15.850 4.966 -25.456 1.00 91.56 200 ILE A O 1
ATOM 1698 N N . GLN A 1 201 ? 14.669 3.445 -26.592 1.00 92.06 201 GLN A N 1
ATOM 1699 C CA . GLN A 1 201 ? 14.103 4.447 -27.500 1.00 92.06 201 GLN A CA 1
ATOM 1700 C C . GLN A 1 201 ? 13.103 5.350 -26.775 1.00 92.06 201 GLN A C 1
ATOM 1702 O O . GLN A 1 201 ? 12.358 4.887 -25.913 1.00 92.06 201 GLN A O 1
ATOM 1707 N N . VAL A 1 202 ? 13.083 6.630 -27.149 1.00 91.94 202 VAL A N 1
ATOM 1708 C CA . VAL A 1 202 ? 12.191 7.642 -26.561 1.00 91.94 202 VAL A CA 1
ATOM 1709 C C . VAL A 1 202 ? 10.722 7.205 -26.628 1.00 91.94 202 VAL A C 1
ATOM 1711 O O . VAL A 1 202 ? 10.023 7.256 -25.621 1.00 91.94 202 VAL A O 1
ATOM 1714 N N . GLU A 1 203 ? 10.277 6.682 -27.772 1.00 90.88 203 GLU A N 1
ATOM 1715 C CA . GLU A 1 203 ? 8.896 6.215 -27.977 1.00 90.88 203 GLU A CA 1
ATOM 1716 C C . GLU A 1 203 ? 8.467 5.068 -27.047 1.00 90.88 203 GLU A C 1
ATOM 1718 O O . GLU A 1 203 ? 7.279 4.876 -26.804 1.00 90.88 203 GLU A O 1
ATOM 1723 N N . CYS A 1 204 ? 9.413 4.312 -26.481 1.00 93.00 204 CYS A N 1
ATOM 1724 C CA . CYS A 1 204 ? 9.081 3.178 -25.625 1.00 93.00 204 CYS A CA 1
ATOM 1725 C C . CYS A 1 204 ? 8.625 3.576 -24.218 1.00 93.00 204 CYS A C 1
ATOM 1727 O O . CYS A 1 204 ? 8.060 2.729 -23.526 1.00 93.00 204 CYS A O 1
ATOM 1729 N N . PHE A 1 205 ? 8.910 4.802 -23.764 1.00 94.00 205 PHE A N 1
ATOM 1730 C CA . PHE A 1 205 ? 8.600 5.225 -22.395 1.00 94.00 205 PHE A CA 1
ATOM 1731 C C . PHE A 1 205 ? 7.096 5.394 -22.169 1.00 94.00 205 PHE A C 1
ATOM 1733 O O . PHE A 1 205 ? 6.576 4.889 -21.176 1.00 94.00 205 PHE A O 1
ATOM 1740 N N . ASP A 1 206 ? 6.383 6.003 -23.114 1.00 93.19 206 ASP A N 1
ATOM 1741 C CA . ASP A 1 206 ? 4.925 6.132 -23.022 1.00 93.19 206 ASP A CA 1
ATOM 1742 C C . ASP A 1 206 ? 4.237 4.765 -23.094 1.00 93.19 206 ASP A C 1
ATOM 1744 O O . ASP A 1 206 ? 3.287 4.496 -22.359 1.00 93.19 206 ASP A O 1
ATOM 1748 N N . GLU A 1 207 ? 4.729 3.877 -23.961 1.00 94.44 207 GLU A N 1
ATOM 1749 C CA . GLU A 1 207 ? 4.145 2.550 -24.152 1.00 94.44 207 GLU A CA 1
ATOM 1750 C C . GLU A 1 207 ? 4.361 1.637 -22.943 1.00 94.44 207 GLU A C 1
ATOM 1752 O O . GLU A 1 207 ? 3.414 0.989 -22.498 1.00 94.44 207 GLU A O 1
ATOM 1757 N N . ILE A 1 208 ? 5.566 1.610 -22.353 1.00 94.56 208 ILE A N 1
ATOM 1758 C CA . ILE A 1 208 ? 5.788 0.834 -21.126 1.00 94.56 208 ILE A CA 1
ATOM 1759 C C . ILE A 1 208 ? 4.973 1.403 -19.963 1.00 94.56 208 ILE A C 1
ATOM 1761 O O . ILE A 1 208 ? 4.423 0.635 -19.177 1.00 94.56 208 ILE A O 1
ATOM 1765 N N . PHE A 1 209 ? 4.860 2.730 -19.860 1.00 94.38 209 PHE A N 1
ATOM 1766 C CA . PHE A 1 209 ? 4.113 3.377 -18.789 1.00 94.38 209 PHE A CA 1
ATOM 1767 C C . PHE A 1 209 ? 2.628 3.011 -18.869 1.00 94.38 209 PHE A C 1
ATOM 1769 O O . PHE A 1 209 ? 2.068 2.493 -17.901 1.00 94.38 209 PHE A O 1
ATOM 1776 N N . LYS A 1 210 ? 2.019 3.146 -20.055 1.00 95.19 210 LYS A N 1
ATOM 1777 C CA . LYS A 1 210 ? 0.634 2.721 -20.312 1.00 95.19 210 LYS A CA 1
ATOM 1778 C C . LYS A 1 210 ? 0.435 1.224 -20.104 1.00 95.19 210 LYS A C 1
ATOM 1780 O O . LYS A 1 210 ? -0.615 0.831 -19.596 1.00 95.19 210 LYS A O 1
ATOM 1785 N N . ALA A 1 211 ? 1.408 0.393 -20.478 1.00 94.88 211 ALA A N 1
ATOM 1786 C CA . ALA A 1 211 ? 1.352 -1.054 -20.282 1.00 94.88 211 ALA A CA 1
ATOM 1787 C C . ALA A 1 211 ? 1.291 -1.432 -18.798 1.00 94.88 211 ALA A C 1
ATOM 1789 O O . ALA A 1 211 ? 0.485 -2.279 -18.413 1.00 94.88 211 ALA A O 1
ATOM 1790 N N . ILE A 1 212 ? 2.090 -0.769 -17.956 1.00 93.75 212 ILE A N 1
ATOM 1791 C CA . ILE A 1 212 ? 2.073 -0.969 -16.502 1.00 93.75 212 ILE A CA 1
ATOM 1792 C C . ILE A 1 212 ? 0.770 -0.414 -15.892 1.00 93.75 212 ILE A C 1
ATOM 1794 O O . ILE A 1 212 ? 0.172 -1.058 -15.028 1.00 93.75 212 ILE A O 1
ATOM 1798 N N . GLU A 1 213 ? 0.308 0.756 -16.344 1.00 92.75 213 GLU A N 1
ATOM 1799 C CA . GLU A 1 213 ? -0.943 1.397 -15.902 1.00 92.75 213 GLU A CA 1
ATOM 1800 C C . GLU A 1 213 ? -2.170 0.529 -16.170 1.00 92.75 213 GLU A C 1
ATOM 1802 O O . GLU A 1 213 ? -2.958 0.251 -15.265 1.00 92.75 213 GLU A O 1
ATOM 1807 N N . ASN A 1 214 ? -2.293 0.051 -17.404 1.00 93.88 214 ASN A N 1
ATOM 1808 C CA . ASN A 1 214 ? -3.471 -0.651 -17.897 1.00 93.88 214 ASN A CA 1
ATOM 1809 C C . ASN A 1 214 ? -3.315 -2.181 -17.855 1.00 93.88 214 ASN A C 1
ATOM 1811 O O . ASN A 1 214 ? -4.208 -2.903 -18.297 1.00 93.88 214 ASN A O 1
ATOM 1815 N N . ASN A 1 215 ? -2.194 -2.677 -17.319 1.00 92.00 215 ASN A N 1
ATOM 1816 C CA . ASN A 1 215 ? -1.879 -4.095 -17.150 1.00 92.00 215 ASN A CA 1
ATOM 1817 C C . ASN A 1 215 ? -2.025 -4.922 -18.451 1.00 92.00 215 ASN A C 1
ATOM 1819 O O . ASN A 1 215 ? -2.613 -6.007 -18.449 1.00 92.00 215 ASN A O 1
ATOM 1823 N N . TYR A 1 216 ? -1.498 -4.417 -19.573 1.00 95.44 216 TYR A N 1
ATOM 1824 C CA . TYR A 1 216 ? -1.423 -5.157 -20.843 1.00 95.44 216 TYR A CA 1
ATOM 1825 C C . TYR A 1 216 ? 0.026 -5.467 -21.216 1.00 95.44 216 TYR A C 1
ATOM 1827 O O . TYR A 1 216 ? 0.929 -4.727 -20.854 1.00 95.44 216 TYR A O 1
ATOM 1835 N N . GLU A 1 217 ? 0.272 -6.562 -21.939 1.00 95.44 217 GLU A N 1
ATOM 1836 C CA . GLU A 1 217 ? 1.641 -6.944 -22.307 1.00 95.44 217 GLU A CA 1
ATOM 1837 C C . GLU A 1 217 ? 2.250 -5.985 -23.341 1.00 95.44 217 GLU A C 1
ATOM 1839 O O . GLU A 1 217 ? 1.634 -5.672 -24.357 1.00 95.44 217 GLU A O 1
ATOM 1844 N N . TYR A 1 218 ? 3.495 -5.579 -23.109 1.00 94.50 218 TYR A N 1
ATOM 1845 C CA . TYR A 1 218 ? 4.286 -4.761 -24.024 1.00 94.50 218 TYR A CA 1
ATOM 1846 C C . TYR A 1 218 ? 5.703 -5.319 -24.135 1.00 94.50 218 TYR A C 1
ATOM 1848 O O . TYR A 1 218 ? 6.288 -5.777 -23.152 1.00 94.50 218 TYR A O 1
ATOM 1856 N N . GLU A 1 219 ? 6.276 -5.274 -25.332 1.00 91.69 219 GLU A N 1
ATOM 1857 C CA . GLU A 1 219 ? 7.609 -5.798 -25.598 1.00 91.69 219 GLU A CA 1
ATOM 1858 C C . GLU A 1 219 ? 8.302 -4.981 -26.683 1.00 91.69 219 GLU A C 1
ATOM 1860 O O . GLU A 1 219 ? 7.788 -4.822 -27.788 1.00 91.69 219 GLU A O 1
ATOM 1865 N N . TYR A 1 220 ? 9.507 -4.520 -26.362 1.00 86.31 220 TYR A N 1
ATOM 1866 C CA . TYR A 1 220 ? 10.410 -3.868 -27.288 1.00 86.31 220 TYR A CA 1
ATOM 1867 C C . TYR A 1 220 ? 11.748 -4.616 -27.352 1.00 86.31 220 TYR A C 1
ATOM 1869 O O . TYR A 1 220 ? 12.456 -4.800 -26.349 1.00 86.31 220 TYR A O 1
ATOM 1877 N N . GLU A 1 221 ? 12.103 -5.050 -28.562 1.00 82.88 221 GLU A N 1
ATOM 1878 C CA . GLU A 1 221 ? 13.311 -5.821 -28.847 1.00 82.88 221 GLU A CA 1
ATOM 1879 C C . GLU A 1 221 ? 14.219 -5.094 -29.848 1.00 82.88 221 GLU A C 1
ATOM 1881 O O . GLU A 1 221 ? 13.777 -4.653 -30.906 1.00 82.88 221 GLU A O 1
ATOM 1886 N N . ILE A 1 222 ? 15.524 -5.055 -29.563 1.00 72.00 222 ILE A N 1
ATOM 1887 C CA . ILE A 1 222 ? 16.561 -4.613 -30.507 1.00 72.00 222 ILE A CA 1
ATOM 1888 C C . ILE A 1 222 ? 17.447 -5.810 -30.832 1.00 72.00 222 ILE A C 1
ATOM 1890 O O . ILE A 1 222 ? 18.002 -6.435 -29.931 1.00 72.00 222 ILE A O 1
ATOM 1894 N N . ASN A 1 223 ? 17.629 -6.131 -32.118 1.00 69.69 223 ASN A N 1
ATOM 1895 C CA . ASN A 1 223 ? 18.509 -7.222 -32.566 1.00 69.69 223 ASN A CA 1
ATOM 1896 C C . ASN A 1 223 ? 18.229 -8.566 -31.855 1.00 69.69 223 ASN A C 1
ATOM 1898 O O . ASN A 1 223 ? 19.160 -9.293 -31.504 1.00 69.69 223 ASN A O 1
ATOM 1902 N N . LYS A 1 224 ? 16.944 -8.891 -31.635 1.00 67.06 224 LYS A N 1
ATOM 1903 C CA . LYS A 1 224 ? 16.466 -10.079 -30.892 1.00 67.06 224 LYS A CA 1
ATOM 1904 C C . LYS A 1 224 ? 16.849 -10.109 -29.402 1.00 67.06 224 LYS A C 1
ATOM 1906 O O . LYS A 1 224 ? 16.762 -11.159 -28.766 1.00 67.06 224 LYS A O 1
ATOM 1911 N N . LYS A 1 22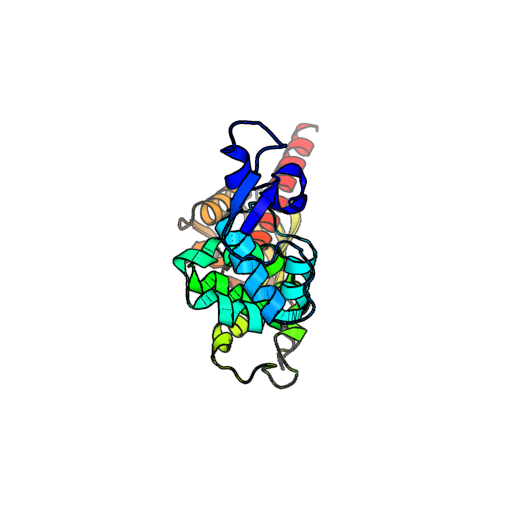5 ? 17.297 -8.986 -28.835 1.00 68.81 225 LYS A N 1
ATOM 1912 C CA . LYS A 1 225 ? 17.470 -8.802 -27.390 1.00 68.81 225 LYS A CA 1
ATOM 1913 C C . LYS A 1 225 ? 16.309 -7.974 -26.851 1.00 68.81 225 LYS A C 1
ATOM 1915 O O . LYS A 1 225 ? 16.052 -6.883 -27.352 1.00 68.81 225 LYS A O 1
ATOM 1920 N N . LYS A 1 226 ? 15.641 -8.477 -25.810 1.00 66.44 226 LYS A N 1
ATOM 1921 C CA . LYS A 1 226 ? 14.598 -7.742 -25.079 1.00 66.44 226 LYS A CA 1
ATOM 1922 C C . LYS A 1 226 ? 15.253 -6.588 -24.331 1.00 66.44 226 LYS A C 1
ATOM 1924 O O . LYS A 1 226 ? 16.068 -6.825 -23.441 1.00 66.44 226 LYS A O 1
ATOM 1929 N N . VAL A 1 227 ?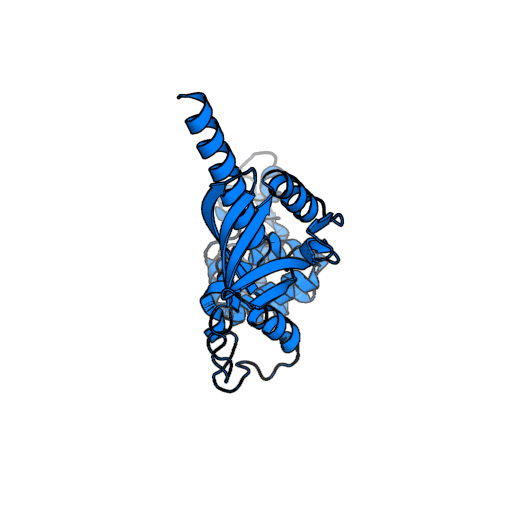 14.935 -5.362 -24.727 1.00 80.94 227 VAL A N 1
ATOM 1930 C CA . VAL A 1 227 ? 15.521 -4.149 -24.136 1.00 80.94 227 VAL A CA 1
ATOM 1931 C C . VAL A 1 227 ? 14.623 -3.628 -23.025 1.00 80.94 227 VAL A C 1
ATOM 1933 O O . VAL A 1 227 ? 15.106 -3.285 -21.945 1.00 80.94 227 VAL A O 1
ATOM 1936 N N . LEU A 1 228 ? 13.317 -3.636 -23.287 1.00 91.25 228 LEU A N 1
ATOM 1937 C CA . LEU A 1 228 ? 12.287 -3.202 -22.364 1.00 91.25 228 LEU A CA 1
ATOM 1938 C C . LEU A 1 228 ? 11.013 -4.007 -22.620 1.00 91.25 228 LEU A C 1
ATOM 1940 O O . LEU A 1 228 ? 10.568 -4.110 -23.759 1.00 91.25 228 LEU A O 1
ATOM 1944 N N . ALA A 1 229 ? 10.426 -4.588 -21.581 1.00 93.69 229 ALA A N 1
ATOM 1945 C CA . ALA A 1 229 ? 9.152 -5.288 -21.710 1.00 93.69 229 ALA A CA 1
ATOM 1946 C C . ALA A 1 229 ? 8.361 -5.254 -20.404 1.00 93.69 229 ALA A C 1
ATOM 1948 O O . ALA A 1 229 ? 8.945 -5.222 -19.322 1.00 93.69 229 ALA A O 1
ATOM 1949 N N . TYR A 1 230 ? 7.041 -5.348 -20.508 1.00 95.31 230 TYR A N 1
ATOM 1950 C CA . TYR A 1 230 ? 6.140 -5.628 -19.403 1.00 95.31 230 TYR A CA 1
ATOM 1951 C C . TYR A 1 230 ? 5.283 -6.845 -19.742 1.00 95.31 230 TYR A C 1
ATOM 1953 O O . TYR A 1 230 ? 4.583 -6.873 -20.750 1.00 95.31 230 TYR A O 1
ATOM 1961 N N . ARG A 1 231 ? 5.360 -7.884 -18.911 1.00 94.31 231 ARG A N 1
ATOM 1962 C CA . ARG A 1 231 ? 4.544 -9.098 -19.058 1.00 94.31 231 ARG A CA 1
ATOM 1963 C C . ARG A 1 231 ? 4.423 -9.815 -17.730 1.00 94.31 231 ARG A C 1
ATOM 1965 O O . ARG A 1 231 ? 5.386 -9.850 -16.965 1.00 94.31 231 ARG A O 1
ATOM 1972 N N . LYS A 1 232 ? 3.271 -10.438 -17.473 1.00 92.50 232 LYS A N 1
ATOM 1973 C CA . LYS A 1 232 ? 3.015 -11.207 -16.238 1.00 92.50 232 LYS A CA 1
ATOM 1974 C C . LYS A 1 232 ? 3.392 -10.432 -14.966 1.00 92.50 232 LYS A C 1
ATOM 1976 O O . LYS A 1 232 ? 4.061 -10.978 -14.089 1.00 92.50 232 LYS A O 1
ATOM 1981 N N . ASN A 1 233 ? 3.011 -9.156 -14.911 1.00 93.38 233 ASN A N 1
ATOM 1982 C CA . ASN A 1 233 ? 3.317 -8.250 -13.806 1.00 93.38 233 ASN A CA 1
ATOM 1983 C C . ASN A 1 233 ? 4.822 -8.077 -13.514 1.00 93.38 233 ASN A C 1
ATOM 1985 O O . ASN A 1 233 ? 5.244 -7.908 -12.370 1.00 93.38 233 ASN A O 1
ATOM 1989 N N . LYS A 1 234 ? 5.656 -8.181 -14.555 1.00 95.31 234 LYS A N 1
ATOM 1990 C CA . LYS A 1 234 ? 7.109 -8.025 -14.472 1.00 95.31 234 LYS A CA 1
ATOM 1991 C C . LYS A 1 234 ? 7.584 -7.024 -15.506 1.00 95.31 234 LYS A C 1
ATOM 1993 O O . LYS A 1 234 ? 7.300 -7.197 -16.690 1.00 95.31 234 LYS A O 1
ATOM 1998 N N . VAL A 1 235 ? 8.357 -6.037 -15.062 1.00 94.88 235 VAL A N 1
ATOM 1999 C CA . VAL A 1 235 ? 9.139 -5.165 -15.946 1.00 94.88 235 VAL A CA 1
ATOM 2000 C C . VAL A 1 235 ? 10.481 -5.833 -16.204 1.00 94.88 235 VAL A C 1
ATOM 2002 O O . VAL A 1 235 ? 11.150 -6.293 -15.282 1.00 94.88 235 VAL A O 1
ATOM 2005 N N . TYR A 1 236 ? 10.878 -5.905 -17.463 1.00 92.44 236 TYR A N 1
ATOM 2006 C CA . TYR A 1 236 ? 12.178 -6.388 -17.895 1.00 92.44 236 TYR A CA 1
ATOM 2007 C C . TYR A 1 236 ? 12.955 -5.196 -18.414 1.00 92.44 236 TYR A C 1
ATOM 2009 O O . TYR A 1 236 ? 12.494 -4.526 -19.333 1.00 92.44 236 TYR A O 1
ATOM 2017 N N . LEU A 1 237 ? 14.126 -4.958 -17.837 1.00 90.62 237 LEU A N 1
ATOM 2018 C CA . LEU A 1 237 ? 15.012 -3.879 -18.247 1.00 90.62 237 LEU A CA 1
ATOM 2019 C C . LEU A 1 237 ? 16.412 -4.443 -18.495 1.00 90.62 237 LEU A C 1
ATOM 2021 O O . LEU A 1 237 ? 16.900 -5.276 -17.722 1.00 90.62 237 LEU A O 1
ATOM 2025 N N . CYS A 1 238 ? 17.027 -4.029 -19.600 1.00 89.12 238 CYS A N 1
ATOM 2026 C CA . CYS A 1 238 ? 18.397 -4.389 -19.945 1.00 89.12 238 CYS A CA 1
ATOM 2027 C C . CYS A 1 238 ? 19.390 -3.427 -19.284 1.00 89.12 238 CYS A C 1
ATOM 2029 O O . CYS A 1 238 ? 19.340 -2.227 -19.531 1.00 89.12 238 CYS A O 1
ATOM 2031 N N . PHE A 1 239 ? 20.308 -3.973 -18.487 1.00 87.56 239 PHE A N 1
ATOM 2032 C CA . PHE A 1 239 ? 21.381 -3.241 -17.821 1.00 87.56 239 PHE A CA 1
ATOM 2033 C C . PHE A 1 239 ? 22.719 -3.593 -18.461 1.00 87.56 239 PHE A C 1
ATOM 2035 O O . PHE A 1 239 ? 23.184 -4.729 -18.329 1.00 87.56 239 PHE A O 1
ATOM 2042 N N . ASP A 1 240 ? 23.374 -2.614 -19.070 1.00 86.12 240 ASP A N 1
ATOM 2043 C CA . ASP A 1 240 ? 24.773 -2.716 -19.471 1.00 86.12 240 ASP A CA 1
ATOM 2044 C C . ASP A 1 240 ? 25.643 -2.427 -18.241 1.00 86.12 240 ASP A C 1
ATOM 2046 O O . ASP A 1 240 ? 25.841 -1.277 -17.841 1.00 86.12 240 ASP A O 1
ATOM 2050 N N . THR A 1 241 ? 26.106 -3.487 -17.571 1.00 80.12 241 THR A N 1
ATOM 2051 C CA . THR A 1 241 ? 26.889 -3.392 -16.323 1.00 80.12 241 THR A CA 1
ATOM 2052 C C . THR A 1 241 ? 28.392 -3.267 -16.585 1.00 80.12 241 THR A C 1
ATOM 2054 O O . THR A 1 241 ? 29.159 -2.938 -15.685 1.00 80.12 241 THR A O 1
ATOM 2057 N N . SER A 1 242 ? 28.826 -3.560 -17.812 1.00 74.56 242 SER A N 1
ATOM 2058 C CA . SER A 1 242 ? 30.180 -3.343 -18.337 1.00 74.56 242 SER A CA 1
ATOM 2059 C C . SER A 1 242 ? 30.129 -3.326 -19.869 1.00 74.56 242 SER A C 1
ATOM 2061 O O . SER A 1 242 ? 29.108 -3.701 -20.441 1.00 74.56 242 SER A O 1
ATOM 2063 N N . GLU A 1 243 ? 31.230 -2.978 -20.540 1.00 61.91 243 GLU A N 1
ATOM 2064 C CA . GLU A 1 243 ? 31.309 -2.942 -22.015 1.00 61.91 243 GLU A CA 1
ATOM 2065 C C . GLU A 1 243 ? 30.933 -4.268 -22.705 1.00 61.91 243 GLU A C 1
ATOM 2067 O O . GLU A 1 243 ? 30.586 -4.273 -23.882 1.00 61.91 243 GLU A O 1
ATOM 2072 N N . VAL A 1 244 ? 30.988 -5.397 -21.987 1.00 63.38 244 VAL A N 1
ATOM 2073 C CA . VAL A 1 244 ? 30.793 -6.742 -22.558 1.00 63.38 244 VAL A CA 1
ATOM 2074 C C . VAL A 1 244 ? 29.577 -7.466 -21.968 1.00 63.38 244 VAL A C 1
ATOM 2076 O O . VAL A 1 244 ? 29.086 -8.435 -22.550 1.00 63.38 244 VAL A O 1
ATOM 2079 N N . VAL A 1 245 ? 29.057 -7.010 -20.823 1.00 71.94 245 VAL A N 1
ATOM 2080 C CA . VAL A 1 245 ? 28.005 -7.716 -20.076 1.00 71.94 245 VAL A CA 1
ATOM 2081 C C . VAL A 1 245 ? 26.741 -6.870 -20.020 1.00 71.94 245 VAL A C 1
ATOM 2083 O O . VAL A 1 245 ? 26.691 -5.846 -19.340 1.00 71.94 245 VAL A O 1
ATOM 2086 N N . SER A 1 246 ? 25.712 -7.370 -20.705 1.00 76.69 246 SER A N 1
ATOM 2087 C CA . SER A 1 246 ? 24.328 -6.903 -20.607 1.00 76.69 246 SER A CA 1
ATOM 2088 C C . SER A 1 246 ? 23.517 -7.945 -19.842 1.00 76.69 246 SER A C 1
ATOM 2090 O O . SER A 1 246 ? 23.594 -9.138 -20.144 1.00 76.69 246 SER A O 1
ATOM 2092 N N . THR A 1 247 ? 22.753 -7.515 -18.841 1.00 81.94 247 THR A N 1
ATOM 2093 C CA . THR A 1 247 ? 21.867 -8.395 -18.068 1.00 81.94 247 THR A CA 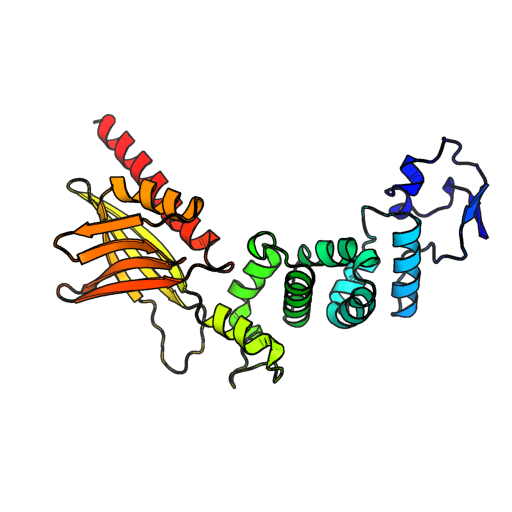1
ATOM 2094 C C . THR A 1 247 ? 20.435 -7.897 -18.172 1.00 81.94 247 THR A C 1
ATOM 2096 O O . THR A 1 247 ? 20.148 -6.753 -17.834 1.00 81.94 247 THR A O 1
ATOM 2099 N N . ILE A 1 248 ? 19.522 -8.767 -18.603 1.00 83.50 248 ILE A N 1
ATOM 2100 C CA . ILE A 1 248 ? 18.084 -8.483 -18.571 1.00 83.50 248 ILE A CA 1
ATOM 2101 C C . ILE A 1 248 ? 17.554 -8.946 -17.222 1.00 83.50 248 ILE A C 1
ATOM 2103 O O . ILE A 1 248 ? 17.593 -10.139 -16.909 1.00 83.50 248 ILE A O 1
ATOM 2107 N N . LEU A 1 249 ? 17.055 -8.009 -16.421 1.00 83.12 249 LEU A N 1
ATOM 2108 C CA . LEU A 1 249 ? 16.579 -8.303 -15.076 1.00 83.12 249 LEU A CA 1
ATOM 2109 C C . LEU A 1 249 ? 15.060 -8.172 -14.996 1.00 83.12 249 LEU A C 1
ATOM 2111 O O . LEU A 1 249 ? 14.532 -7.105 -15.302 1.00 83.12 249 LEU A O 1
ATOM 2115 N N . PRO A 1 250 ? 14.350 -9.226 -14.547 1.00 90.38 250 PRO A N 1
ATOM 2116 C CA . PRO A 1 250 ? 12.942 -9.109 -14.218 1.00 90.38 250 PRO A CA 1
ATOM 2117 C C . PRO A 1 250 ? 12.773 -8.386 -12.879 1.00 90.38 250 PRO A C 1
ATOM 2119 O O . PRO A 1 250 ? 13.401 -8.742 -11.873 1.00 90.38 250 PRO A O 1
ATOM 2122 N N . ILE A 1 251 ? 11.878 -7.412 -12.863 1.00 92.50 251 ILE A N 1
ATOM 2123 C CA . ILE A 1 251 ? 11.406 -6.681 -11.694 1.00 92.50 251 ILE A CA 1
ATOM 2124 C C . ILE A 1 251 ? 9.948 -7.077 -11.522 1.00 92.50 251 ILE A C 1
ATOM 2126 O O . ILE A 1 251 ? 9.109 -6.716 -12.341 1.00 92.50 251 ILE A O 1
ATOM 2130 N N . GLU A 1 252 ? 9.661 -7.884 -10.508 1.00 94.50 252 GLU A N 1
ATOM 2131 C CA . GLU A 1 252 ? 8.284 -8.226 -10.165 1.00 94.50 252 GLU A CA 1
ATOM 2132 C C . GLU A 1 252 ? 7.612 -7.021 -9.528 1.00 94.50 252 GLU A C 1
ATOM 2134 O O . GLU A 1 252 ? 8.160 -6.457 -8.580 1.00 94.50 252 GLU A O 1
ATOM 2139 N N . ILE A 1 253 ? 6.477 -6.612 -10.093 1.00 94.69 253 ILE A N 1
ATOM 2140 C CA . ILE A 1 253 ? 5.675 -5.527 -9.545 1.00 94.69 253 ILE A CA 1
ATOM 2141 C C . ILE A 1 253 ? 4.802 -6.094 -8.431 1.00 94.69 253 ILE A C 1
ATOM 2143 O O . ILE A 1 253 ? 4.163 -7.135 -8.584 1.00 94.69 253 ILE A O 1
ATOM 2147 N N . ASN A 1 254 ? 4.770 -5.400 -7.308 1.00 94.25 254 ASN A N 1
ATOM 2148 C CA . ASN A 1 254 ? 3.871 -5.648 -6.199 1.00 94.25 254 ASN A CA 1
ATOM 2149 C C . ASN A 1 254 ? 3.522 -4.317 -5.517 1.00 94.25 254 ASN A C 1
ATOM 2151 O O . ASN A 1 254 ? 4.029 -3.263 -5.900 1.00 94.25 254 ASN A O 1
ATOM 2155 N N . GLU A 1 255 ? 2.687 -4.369 -4.488 1.00 94.00 255 GLU A N 1
ATOM 2156 C CA . GLU A 1 255 ? 2.217 -3.196 -3.753 1.00 94.00 255 GLU A CA 1
ATOM 2157 C C . GLU A 1 255 ? 3.352 -2.329 -3.182 1.00 94.00 255 GLU A C 1
ATOM 2159 O O . GLU A 1 255 ? 3.198 -1.119 -3.063 1.00 94.00 255 GLU A O 1
ATOM 2164 N N . PHE A 1 256 ? 4.518 -2.911 -2.883 1.00 94.31 256 PHE A N 1
ATOM 2165 C CA . PHE A 1 256 ? 5.643 -2.204 -2.271 1.00 94.31 256 PHE A CA 1
ATOM 2166 C C . PHE A 1 256 ? 6.533 -1.468 -3.277 1.00 94.31 256 PHE A C 1
ATOM 2168 O O . PHE A 1 256 ? 7.281 -0.579 -2.881 1.00 94.31 256 PHE A O 1
ATOM 2175 N N . ASN A 1 257 ? 6.504 -1.822 -4.565 1.00 94.19 257 ASN A N 1
ATOM 2176 C CA . ASN A 1 257 ? 7.333 -1.157 -5.577 1.00 94.19 257 ASN A CA 1
ATOM 2177 C C . ASN A 1 257 ? 6.564 -0.596 -6.768 1.00 94.19 257 ASN A C 1
ATOM 2179 O O . ASN A 1 257 ? 7.187 0.077 -7.588 1.00 94.19 257 ASN A O 1
ATOM 2183 N N . ARG A 1 258 ? 5.250 -0.825 -6.877 1.00 93.88 258 ARG A N 1
ATOM 2184 C CA . ARG A 1 258 ? 4.452 -0.301 -7.987 1.00 93.88 258 ARG A CA 1
ATOM 2185 C C . ARG A 1 258 ? 4.612 1.211 -8.099 1.00 93.88 258 ARG A C 1
ATOM 2187 O O . ARG A 1 258 ? 5.114 1.670 -9.118 1.00 93.88 258 ARG A O 1
ATOM 2194 N N . ASN A 1 259 ? 4.313 1.958 -7.036 1.00 92.69 259 ASN A N 1
ATOM 2195 C CA . ASN A 1 259 ? 4.420 3.422 -7.041 1.00 92.69 259 ASN A CA 1
ATOM 2196 C C . ASN A 1 259 ? 5.837 3.894 -7.390 1.00 92.69 259 ASN A C 1
ATOM 2198 O O . ASN A 1 259 ? 5.994 4.739 -8.264 1.00 92.69 259 ASN A O 1
ATOM 2202 N N . ASN A 1 260 ? 6.874 3.273 -6.816 1.00 94.44 260 ASN A N 1
ATOM 2203 C CA . ASN A 1 260 ? 8.262 3.572 -7.180 1.00 94.44 260 ASN A CA 1
ATOM 2204 C C . ASN A 1 260 ? 8.523 3.379 -8.683 1.00 94.44 260 ASN A C 1
ATOM 2206 O O . ASN A 1 260 ? 9.105 4.251 -9.316 1.00 94.44 260 ASN A O 1
ATOM 2210 N N . ILE A 1 261 ? 8.093 2.261 -9.269 1.00 95.00 261 ILE A N 1
ATOM 2211 C CA . ILE A 1 261 ? 8.287 1.996 -10.699 1.00 95.00 261 ILE A CA 1
ATOM 2212 C C . ILE A 1 261 ? 7.574 3.059 -11.546 1.00 95.00 261 ILE A C 1
ATOM 2214 O O . ILE A 1 261 ? 8.184 3.588 -12.474 1.00 95.00 261 ILE A O 1
ATOM 2218 N N . PHE A 1 262 ? 6.321 3.392 -11.219 1.00 93.88 262 PHE A N 1
ATOM 2219 C CA . PHE A 1 262 ? 5.569 4.444 -11.912 1.00 93.88 262 PHE A CA 1
ATOM 2220 C C . PHE A 1 262 ? 6.283 5.789 -11.848 1.00 93.88 262 PHE A C 1
ATOM 2222 O O . PHE A 1 262 ? 6.511 6.404 -12.887 1.00 93.88 262 PHE A O 1
ATOM 2229 N N . GLU A 1 263 ? 6.678 6.214 -10.649 1.00 95.31 263 GLU A N 1
ATOM 2230 C CA . GLU A 1 263 ? 7.369 7.482 -10.442 1.00 95.31 263 GLU A CA 1
ATOM 2231 C C . GLU A 1 263 ? 8.679 7.553 -11.227 1.00 95.31 263 GLU A C 1
ATOM 2233 O O . GLU A 1 263 ? 8.975 8.577 -11.833 1.00 95.31 263 GLU A O 1
ATOM 2238 N N . GLU A 1 264 ? 9.473 6.481 -11.255 1.00 96.56 264 GLU A N 1
ATOM 2239 C CA . GLU A 1 264 ? 10.740 6.481 -11.989 1.00 96.56 264 GLU A CA 1
ATOM 2240 C C . GLU A 1 264 ? 10.543 6.568 -13.506 1.00 96.56 264 GLU A C 1
ATOM 2242 O O . GLU A 1 264 ? 11.291 7.283 -14.173 1.00 96.56 264 GLU A O 1
ATOM 2247 N N . PHE A 1 265 ? 9.539 5.891 -14.070 1.00 96.00 265 PHE A N 1
ATOM 2248 C CA . PHE A 1 265 ? 9.221 6.046 -15.492 1.00 96.00 265 PHE A CA 1
ATOM 2249 C C . PHE A 1 265 ? 8.645 7.432 -15.800 1.00 96.00 265 PHE A C 1
ATOM 2251 O O . PHE A 1 265 ? 9.074 8.057 -16.770 1.00 96.00 265 PHE A O 1
ATOM 2258 N N . GLN A 1 266 ? 7.743 7.942 -14.959 1.00 96.06 266 GLN A N 1
ATOM 2259 C CA . GLN A 1 266 ? 7.160 9.274 -15.115 1.00 96.06 266 GLN A CA 1
ATOM 2260 C C . GLN A 1 266 ? 8.233 10.369 -15.078 1.00 96.06 266 GLN A C 1
ATOM 2262 O O . GLN A 1 266 ? 8.255 11.221 -15.963 1.00 96.06 266 GLN A O 1
ATOM 2267 N N . LYS A 1 267 ? 9.183 10.302 -14.134 1.00 96.06 267 LYS A N 1
ATOM 2268 C CA . LYS A 1 267 ? 10.328 11.229 -14.061 1.00 96.06 267 LYS A CA 1
ATOM 2269 C C . LYS A 1 267 ? 11.116 11.277 -15.369 1.00 96.06 267 LYS A C 1
ATOM 2271 O O . LYS A 1 267 ? 11.550 12.345 -15.793 1.00 96.06 267 LYS A O 1
ATOM 2276 N N . VAL A 1 268 ? 11.326 10.128 -16.014 1.00 96.62 268 VAL A N 1
ATOM 2277 C CA . VAL A 1 268 ? 12.037 10.079 -17.298 1.00 96.62 268 VAL A CA 1
ATOM 2278 C C . VAL A 1 268 ? 11.197 10.690 -18.422 1.00 96.62 268 VAL A C 1
ATOM 2280 O O . VAL A 1 268 ? 11.745 11.438 -19.226 1.00 96.62 268 VAL A O 1
ATOM 2283 N N . ILE A 1 269 ? 9.890 10.416 -18.472 1.00 96.00 269 ILE A N 1
ATOM 2284 C CA . ILE A 1 269 ? 8.970 11.000 -19.466 1.00 96.00 269 ILE A CA 1
ATOM 2285 C C . ILE A 1 269 ? 8.936 12.529 -19.351 1.00 96.00 269 ILE A C 1
ATOM 2287 O O . ILE A 1 269 ? 9.049 13.230 -20.358 1.00 96.00 269 ILE A O 1
ATOM 2291 N N . GLU A 1 270 ? 8.825 13.051 -18.130 1.00 95.81 270 GLU A N 1
ATOM 2292 C CA . GLU A 1 270 ? 8.845 14.491 -17.854 1.00 95.81 270 GLU A CA 1
ATOM 2293 C C . GLU A 1 270 ? 10.159 15.122 -18.328 1.00 95.81 270 GLU A C 1
ATOM 2295 O O . GLU A 1 270 ? 10.140 16.106 -19.067 1.00 95.81 270 GLU A O 1
ATOM 2300 N N . TRP A 1 271 ? 11.296 14.495 -18.011 1.00 96.44 271 TRP A N 1
ATOM 2301 C CA . TRP A 1 271 ? 12.606 14.955 -18.469 1.00 96.44 271 TRP A CA 1
ATOM 2302 C C . TRP A 1 271 ? 12.748 14.942 -20.004 1.00 96.44 271 TRP A C 1
ATOM 2304 O O . TRP A 1 271 ? 13.249 15.906 -20.580 1.00 96.44 271 TRP A O 1
ATOM 2314 N N . ILE A 1 272 ? 12.265 13.902 -20.699 1.00 95.00 272 ILE A N 1
ATOM 2315 C CA . ILE A 1 272 ? 12.260 13.850 -22.176 1.00 95.00 272 ILE A CA 1
ATOM 2316 C C . ILE A 1 272 ? 11.472 15.034 -22.758 1.00 95.00 272 ILE A C 1
ATOM 2318 O O . ILE A 1 272 ? 11.914 15.664 -23.724 1.00 95.00 272 ILE A O 1
ATOM 2322 N N . CYS A 1 273 ? 10.303 15.337 -22.184 1.00 92.88 273 CYS A N 1
ATOM 2323 C CA . CYS A 1 273 ? 9.471 16.459 -22.613 1.00 92.88 273 CYS A CA 1
ATOM 2324 C C . CYS A 1 273 ? 10.186 17.808 -22.438 1.00 92.88 273 CYS A C 1
ATOM 2326 O O . CYS A 1 273 ? 10.038 18.691 -23.282 1.00 92.88 273 CYS A O 1
ATOM 2328 N N . GLU A 1 274 ? 10.946 17.982 -21.356 1.00 92.81 274 GLU A N 1
ATOM 2329 C CA . GLU A 1 274 ? 11.733 19.195 -21.100 1.00 92.81 274 GLU A CA 1
ATOM 2330 C C . GLU A 1 274 ? 12.894 19.351 -22.092 1.00 92.81 274 GLU A C 1
ATOM 2332 O O . GLU A 1 274 ? 13.030 20.406 -22.710 1.00 92.81 274 GLU A O 1
ATOM 2337 N N . GLU A 1 275 ? 13.682 18.296 -22.318 1.00 90.06 275 GLU A N 1
ATOM 2338 C CA . GLU A 1 275 ? 14.781 18.311 -23.297 1.00 90.06 275 GLU A CA 1
ATOM 2339 C C . GLU A 1 275 ? 14.284 18.597 -24.722 1.00 90.06 275 GLU A C 1
ATOM 2341 O O . GLU A 1 275 ? 14.931 19.320 -25.478 1.00 90.06 275 GLU A O 1
ATOM 2346 N N . SER A 1 276 ? 13.108 18.077 -25.083 1.00 84.69 276 SER A N 1
ATOM 2347 C CA . SER A 1 276 ? 12.514 18.302 -26.407 1.00 84.69 276 SER A CA 1
ATOM 2348 C C . SER A 1 276 ? 12.148 19.773 -26.632 1.00 84.69 276 SER A C 1
ATOM 2350 O O . SER A 1 276 ? 12.405 20.304 -27.707 1.00 84.69 276 SER A O 1
ATOM 2352 N N . LYS A 1 277 ? 11.622 20.459 -25.607 1.00 86.25 277 LYS A N 1
ATOM 2353 C CA . LYS A 1 277 ? 11.326 21.902 -25.675 1.00 86.25 277 LYS A CA 1
ATOM 2354 C C . LYS A 1 277 ? 12.596 22.731 -25.829 1.00 86.25 277 LYS A C 1
ATOM 2356 O O . LYS A 1 277 ? 12.633 23.643 -26.645 1.00 86.25 277 LYS A O 1
ATOM 2361 N N . ASN A 1 278 ? 13.646 22.380 -25.088 1.00 79.62 278 ASN A N 1
ATOM 2362 C CA . ASN A 1 278 ? 14.922 23.089 -25.160 1.00 79.62 278 ASN A CA 1
ATOM 2363 C C . ASN A 1 278 ? 15.559 22.990 -26.553 1.00 79.62 278 ASN A C 1
ATOM 2365 O O . ASN A 1 278 ? 16.257 23.910 -26.956 1.00 79.62 278 ASN A O 1
ATOM 2369 N N . LEU A 1 279 ? 15.324 21.905 -27.298 1.00 69.00 279 LEU A N 1
ATOM 2370 C CA . LEU A 1 279 ? 15.826 21.734 -28.666 1.00 69.00 279 LEU A CA 1
ATOM 2371 C C . LEU A 1 279 ? 15.039 22.533 -29.717 1.00 69.00 279 LEU A C 1
ATOM 2373 O O . LEU A 1 279 ? 15.594 22.823 -30.772 1.00 69.00 279 LEU A O 1
ATOM 2377 N N . GLU A 1 280 ? 13.779 22.889 -29.452 1.00 63.59 280 GLU A N 1
ATOM 2378 C CA . GLU A 1 280 ? 12.958 23.724 -30.346 1.00 63.59 280 GLU A CA 1
ATOM 2379 C C . GLU A 1 280 ? 13.248 25.231 -30.198 1.00 63.59 280 GLU A C 1
ATOM 2381 O O . GLU A 1 280 ? 12.885 26.016 -31.074 1.00 63.59 280 GLU A O 1
ATOM 2386 N N . GLU A 1 281 ? 13.910 25.648 -29.112 1.00 52.38 281 GLU A N 1
ATOM 2387 C CA . GLU A 1 281 ? 14.260 27.051 -28.829 1.00 52.38 281 GLU A CA 1
ATOM 2388 C C . GLU A 1 281 ? 15.623 27.506 -29.415 1.00 52.38 281 GLU A C 1
ATOM 2390 O O . GLU A 1 281 ? 15.984 28.677 -29.261 1.00 52.38 281 GLU A O 1
ATOM 2395 N N . PHE A 1 282 ? 16.359 26.628 -30.115 1.00 45.19 282 PHE A N 1
ATOM 2396 C CA . PHE A 1 282 ? 17.638 26.918 -30.802 1.00 45.19 282 PHE A CA 1
ATOM 2397 C C . PHE A 1 282 ? 17.529 26.836 -32.330 1.00 45.19 282 PHE A C 1
ATOM 2399 O O . PHE A 1 282 ? 18.252 27.617 -32.997 1.00 45.19 282 PHE A O 1
#

Radius of gyration: 26.04 Å; Cα contacts (8 Å, |Δi|>4): 379; chains: 1; bounding box: 67×46×64 Å

Sequence (282 aa):
MQVQINNLPKFLKNSKFYENLDTNEDELITIPNLKIDDEINNFIDFKNLVETIDFFDCYKYPKSFVKYYKNNSEEVFEFLKNDTFKNEIILKKFCNLIIKNYKQFFVTYKIINLYKLNPEDYDNYIDYALNNTNELIAEEGYLIDDYEYADLINKISSTKILELRPKHILEGKVYLHSSLKKLEKYSLFPTYPIKGVSIIQVECFDEIFKAIENNYEYEYEINKKKVLAYRKNKVYLCFDTSEVVSTILPIEINEFNRNNIFEEFQKVIEWICEESKNLEEF

pLDDT: mean 86.24, std 12.12, range [38.25, 96.62]

Solvent-accessible surface area (backbone atoms only — not comparable to full-atom values): 16170 Å² total; per-residue (Å²): 78,80,46,42,56,68,75,54,51,75,61,60,64,50,14,57,53,51,77,68,54,80,90,51,59,83,44,74,44,79,46,74,94,59,50,73,68,71,72,63,90,49,71,67,42,46,54,42,35,49,54,32,42,60,76,38,46,43,79,53,80,52,71,50,55,57,50,48,38,73,75,38,36,61,67,49,46,68,61,43,62,79,46,48,87,80,33,43,69,62,51,59,56,54,39,74,43,85,56,87,50,58,67,48,47,52,46,35,51,50,48,34,61,74,68,70,50,68,68,71,81,24,62,45,55,40,52,44,55,74,74,38,46,72,71,64,36,32,100,87,68,50,73,53,94,53,71,89,47,49,65,59,51,52,50,52,42,66,35,49,45,62,44,64,41,79,74,52,75,56,96,65,26,36,40,25,47,32,35,42,33,53,65,51,88,76,55,100,55,88,77,67,57,50,56,23,41,28,74,43,52,58,77,51,53,63,53,53,51,49,20,66,72,70,72,44,76,42,79,43,68,58,96,90,38,70,41,41,32,34,50,93,63,24,44,34,45,31,29,37,61,46,102,86,44,71,46,72,46,80,40,67,59,44,70,81,30,42,65,50,48,51,52,37,52,48,54,49,53,52,49,52,56,51,55,54,54,61,63,74,76,111

Secondary structure (DSSP, 8-state):
-EEEGGGS-TTTTSBHHHHT--S-TT-EEE--S---S---SSHHHHHHHHHHHHHHTBSS--HHHHHHHHHSHHHHHHHHTTSHHHHHHHHHHHTTSPP-SHHHHHHHHHHHHHTT--GGG-HHHHHHHHH-HHHHS-TTS-S---GGGHHHHHHHHH-EEEEEEEEEEETTEEEEEEEEEES-S--SS----EEEEEEEETHHHHHHHHHHHHT--EEEEETTEEEEEEETTEEEEEEE-SSS-EEEEEEE--TTTHHHHHHHHHHHHHHHHHHHHHHHT-

Mean predicted aligned error: 8.01 Å

Nearest PDB structures (foldseek):
  5wy2-assembly1_A  TM=4.818E-01  e=1.035E+00  Homo sapiens
  2nrx-assembly1_A  TM=2.614E-01  e=4.020E-01  Thermotoga maritima
  4r40-assembly1_A  TM=3.239E-01  e=5.613E-01  Yersinia pestis CO92

Organism: NCBI:txid1070528

Foldseek 3Di:
DKDQQLPQDPQLCQFPQVVPDPDDSRDIDDDPPADRDLDDPDVVSLVSVLVVCLVSHGPDDDPSNLVCCLVPVPVVLVVQLVPCVSCLVVLVVLLQDQHDAVVSLVSNVVSCVSVVHANLVRVNNLVCLLPPLPRQADPVGGPDPPPVCNVVNCCSQAAKFKAWAWDDDDPQKTKTFIWIDGSDPDDVDPPDIQTAIQIGGLVVLVVLLVCLVVVHWDFDDDPNHTAWIDDPQWTWHWGHSDPVDIDTDTHHDDSNHSVSVNVNSVVVNVVVVVVVVVVVVD